Protein AF-A0A1G4V496-F1 (afdb_monomer_lite)

Sequence (324 aa):
MKLVVPDEVEKVILKIGNKAKQRSAYKLFAAICKMEILADKNGFFPLPSKYLQSVNRRYHTIIDTFIANGIIDFEHYYDFHPITLERVKRRRYNVEKGICMRYKFLIDIEMGQVKEIDFENNRSCRWFEIIKQSLKELGYDYKVSRVAFGRRVYYGLIQNYKNELKNRGLCLIDAKASQPKLLLLELRKNKIEDLNYEEAFENDFYNYLVDKLKLKSREEAKEIFMYFLNGNGYVPNSEIYHLFPKASFFLKSLKKDNYKNSSHNFQKIESKIWIDDLLNNIPVDFALPIHDCLIVKEEVAGLVLEYCKEKYPEIDFVISHLRD

Organism: NCBI:txid329186

pLDDT: mean 86.72, std 9.92, range [43.97, 97.0]

Structure (mmCIF, N/CA/C/O backbone):
data_AF-A0A1G4V496-F1
#
_entry.id   AF-A0A1G4V496-F1
#
loop_
_atom_site.group_PDB
_atom_site.id
_atom_site.type_symbol
_atom_site.label_atom_id
_atom_site.label_alt_id
_atom_site.label_comp_id
_atom_site.label_asym_id
_atom_site.label_entity_id
_atom_site.label_seq_id
_atom_site.pdbx_PDB_ins_code
_atom_site.Cartn_x
_atom_site.Cartn_y
_atom_site.Cartn_z
_atom_site.occupancy
_atom_site.B_iso_or_equiv
_atom_site.auth_seq_id
_atom_site.auth_comp_id
_atom_site.auth_asym_id
_atom_site.auth_atom_id
_atom_site.pdbx_PDB_model_num
ATOM 1 N N . MET A 1 1 ? -22.984 -4.891 18.021 1.00 80.00 1 MET A N 1
ATOM 2 C CA . MET A 1 1 ? -21.792 -5.752 18.236 1.00 80.00 1 MET A CA 1
ATOM 3 C C . MET A 1 1 ? -21.736 -6.132 19.704 1.00 80.00 1 MET A C 1
ATOM 5 O O . MET A 1 1 ? -21.846 -5.238 20.532 1.00 80.00 1 MET A O 1
ATOM 9 N N . LYS A 1 2 ? -21.570 -7.417 20.035 1.00 83.00 2 LYS A N 1
ATOM 10 C CA . LYS A 1 2 ? -21.335 -7.852 21.421 1.00 83.00 2 LYS A CA 1
ATOM 11 C C . LYS A 1 2 ? -19.838 -7.786 21.725 1.00 83.00 2 LYS A C 1
ATOM 13 O O . LYS A 1 2 ? -19.046 -8.260 20.916 1.00 83.00 2 LYS A O 1
ATOM 18 N N . LEU A 1 3 ? -19.466 -7.164 22.838 1.00 86.25 3 LEU A N 1
ATOM 19 C CA . LEU A 1 3 ? -18.079 -6.981 23.268 1.00 86.25 3 LEU A CA 1
ATOM 20 C C . LEU A 1 3 ? -17.999 -7.116 24.790 1.00 86.25 3 LEU A C 1
ATOM 22 O O . LEU A 1 3 ? -18.897 -6.639 25.484 1.00 86.25 3 LEU A O 1
ATOM 26 N N . VAL A 1 4 ? -16.931 -7.728 25.298 1.00 83.44 4 VAL A N 1
ATOM 27 C CA . VAL A 1 4 ? -16.604 -7.682 26.726 1.00 83.44 4 VAL A CA 1
ATOM 28 C C . VAL A 1 4 ? -16.070 -6.291 27.063 1.00 83.44 4 VAL A C 1
ATOM 30 O O . VAL A 1 4 ? -15.129 -5.805 26.440 1.00 83.44 4 VAL A O 1
ATOM 33 N N . VAL A 1 5 ? -16.704 -5.624 28.020 1.00 90.25 5 VAL A N 1
ATOM 34 C CA . VAL A 1 5 ? -16.262 -4.332 28.544 1.00 90.25 5 VAL A CA 1
ATOM 35 C C . VAL A 1 5 ? -15.760 -4.549 29.972 1.00 90.25 5 VAL A C 1
ATOM 37 O O . VAL A 1 5 ? -16.582 -4.849 30.843 1.00 90.25 5 VAL A O 1
ATOM 40 N N . PRO A 1 6 ? -14.446 -4.403 30.221 1.00 91.38 6 PRO A N 1
ATOM 41 C CA . PRO A 1 6 ? -13.878 -4.482 31.564 1.00 91.38 6 PRO A CA 1
ATOM 42 C C . PRO A 1 6 ? -14.454 -3.423 32.504 1.00 91.38 6 PRO A C 1
ATOM 44 O O . PRO A 1 6 ? -14.813 -2.317 32.079 1.00 91.38 6 PRO A O 1
ATOM 47 N N . ASP A 1 7 ? -14.501 -3.730 33.797 1.00 90.19 7 ASP A N 1
ATOM 48 C CA . ASP A 1 7 ? -15.076 -2.840 34.810 1.00 90.19 7 ASP A CA 1
ATOM 49 C C . ASP A 1 7 ? -14.303 -1.518 34.925 1.00 90.19 7 ASP A C 1
ATOM 51 O O . ASP A 1 7 ? -14.879 -0.468 35.221 1.00 90.19 7 ASP A O 1
ATOM 55 N N . GLU A 1 8 ? -12.996 -1.534 34.669 1.00 92.56 8 GLU A N 1
ATOM 56 C CA . GLU A 1 8 ? -12.143 -0.349 34.605 1.00 92.56 8 GLU A CA 1
ATOM 57 C C . GLU A 1 8 ? -12.580 0.576 33.471 1.00 92.56 8 GLU A C 1
ATOM 59 O O . GLU A 1 8 ? -12.743 1.783 33.671 1.00 92.56 8 GLU A O 1
ATOM 64 N N . VAL A 1 9 ? -12.834 0.008 32.291 1.00 93.94 9 VAL A N 1
ATOM 65 C CA . VAL A 1 9 ? -13.313 0.750 31.120 1.00 93.94 9 VAL A CA 1
ATOM 66 C C . VAL A 1 9 ? -14.690 1.325 31.403 1.00 93.94 9 VAL A C 1
ATOM 68 O O . VAL A 1 9 ? -14.933 2.500 31.135 1.00 93.94 9 VAL A O 1
ATOM 71 N N . GLU A 1 10 ? -15.575 0.527 31.994 1.00 93.75 10 GLU A N 1
ATOM 72 C CA . GLU A 1 10 ? -16.920 0.943 32.372 1.00 93.75 10 GLU A CA 1
ATOM 73 C C . GLU A 1 10 ? -16.890 2.138 33.335 1.00 93.75 10 GLU A C 1
ATOM 75 O O . GLU A 1 10 ? -17.516 3.170 33.076 1.00 93.75 10 GLU A O 1
ATOM 80 N N . LYS A 1 11 ? -16.100 2.044 34.411 1.00 94.38 11 LYS A N 1
ATOM 81 C CA . LYS A 1 11 ? -15.927 3.122 35.397 1.00 94.38 11 LYS A CA 1
ATOM 82 C C . LYS A 1 11 ? -15.404 4.400 34.755 1.00 94.38 11 LYS A C 1
ATOM 84 O O . LYS A 1 11 ? -15.845 5.489 35.129 1.00 94.38 11 LYS A O 1
ATOM 89 N N . VAL A 1 12 ? -14.470 4.286 33.811 1.00 95.69 12 VAL A N 1
ATOM 90 C CA . VAL A 1 12 ? -13.950 5.440 33.073 1.00 95.69 12 VAL A CA 1
ATOM 91 C C . VAL A 1 12 ? -15.043 6.029 32.192 1.00 95.69 12 VAL A C 1
ATOM 93 O O . VAL A 1 12 ? -15.319 7.219 32.305 1.00 95.69 12 VAL A O 1
ATOM 96 N N . ILE A 1 13 ? -15.717 5.217 31.372 1.00 94.94 13 ILE A N 1
ATOM 97 C CA . ILE A 1 13 ? -16.749 5.685 30.440 1.00 94.94 13 ILE A CA 1
ATOM 98 C C . ILE A 1 13 ? -17.896 6.371 31.178 1.00 94.94 13 ILE A C 1
ATOM 100 O O . ILE A 1 13 ? -18.294 7.457 30.766 1.00 94.94 13 ILE A O 1
ATOM 104 N N . LEU A 1 14 ? -18.385 5.817 32.289 1.00 93.19 14 LEU A N 1
ATOM 105 C CA . LEU A 1 14 ? -19.472 6.418 33.070 1.00 93.19 14 LEU A CA 1
ATOM 106 C C . LEU A 1 14 ? -19.122 7.814 33.611 1.00 93.19 14 LEU A C 1
ATOM 108 O O . LEU A 1 14 ? -20.008 8.657 33.746 1.00 93.19 14 LEU A O 1
ATOM 112 N N . LYS A 1 15 ? -17.836 8.099 33.848 1.00 92.56 15 LYS A N 1
ATOM 113 C CA . LYS A 1 15 ? -17.352 9.427 34.258 1.00 92.56 15 LYS A CA 1
ATOM 114 C C . LYS A 1 15 ? -17.203 10.406 33.087 1.00 92.56 15 LYS A C 1
ATOM 116 O O . LYS A 1 15 ? -17.058 11.609 33.311 1.00 92.56 15 LYS A O 1
ATOM 121 N N . ILE A 1 16 ? -17.258 9.938 31.836 1.00 88.25 16 ILE A N 1
ATOM 122 C CA . ILE A 1 16 ? -17.127 10.789 30.645 1.00 88.25 16 ILE A CA 1
ATOM 123 C C . ILE A 1 16 ? -18.450 11.516 30.374 1.00 88.25 16 ILE A C 1
ATOM 125 O O . ILE A 1 16 ? -19.248 11.123 29.525 1.00 88.25 16 ILE A O 1
ATOM 129 N N . GLY A 1 17 ? -18.640 12.649 31.051 1.00 85.31 17 GLY A N 1
ATOM 130 C CA . GLY A 1 17 ? -19.657 13.651 30.726 1.00 85.31 17 GLY A CA 1
ATOM 131 C C . GLY A 1 17 ? -21.071 13.089 30.529 1.00 85.31 17 GLY A C 1
ATOM 132 O O . GLY A 1 17 ? -21.572 12.317 31.336 1.00 85.31 17 GLY A O 1
ATOM 133 N N . ASN A 1 18 ? -21.749 13.525 29.461 1.00 91.44 18 ASN A N 1
ATOM 134 C CA . ASN A 1 18 ? -23.139 13.154 29.188 1.00 91.44 18 ASN A CA 1
ATOM 135 C C . ASN A 1 18 ? -23.277 11.810 28.443 1.00 91.44 18 ASN A C 1
ATOM 137 O O . ASN A 1 18 ? -22.339 11.326 27.809 1.00 91.44 18 ASN A O 1
ATOM 141 N N . LYS A 1 19 ? -24.496 11.248 28.425 1.00 91.81 19 LYS A N 1
ATOM 142 C CA . LYS A 1 19 ? -24.814 9.959 27.771 1.00 91.81 19 LYS A CA 1
ATOM 143 C C . LYS A 1 19 ? -24.343 9.858 26.311 1.00 91.81 19 LYS A C 1
ATOM 145 O O . LYS A 1 19 ? -23.963 8.781 25.861 1.00 91.81 19 LYS A O 1
ATOM 150 N N . ALA A 1 20 ? -24.344 10.960 25.558 1.00 87.88 20 ALA A N 1
ATOM 151 C CA . ALA A 1 20 ? -23.875 10.969 24.170 1.00 87.88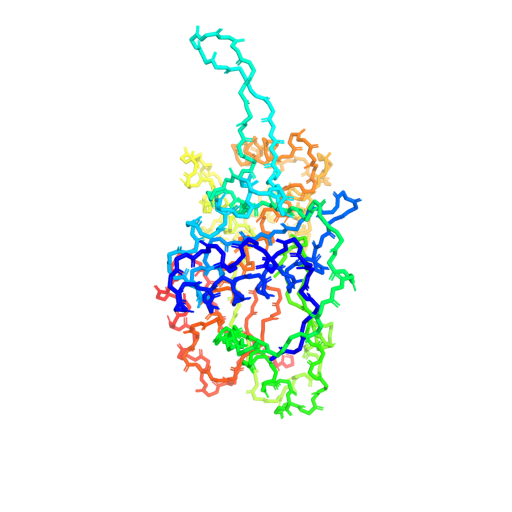 20 ALA A CA 1
ATOM 152 C C . ALA A 1 20 ? -22.352 10.763 24.065 1.00 87.88 20 ALA A C 1
ATOM 154 O O . ALA A 1 20 ? -21.881 10.004 23.210 1.00 87.88 20 ALA A O 1
ATOM 155 N N . LYS A 1 21 ? -21.576 11.391 24.960 1.00 90.50 21 LYS A N 1
ATOM 156 C CA . LYS A 1 21 ? -20.131 11.151 25.068 1.00 90.50 21 LYS A CA 1
ATOM 157 C C . LYS A 1 21 ? -19.831 9.736 25.559 1.00 90.50 21 LYS A C 1
ATOM 159 O O . LYS A 1 21 ? -18.942 9.102 25.002 1.00 90.50 21 LYS A O 1
ATOM 164 N N . GLN A 1 22 ? -20.610 9.212 26.504 1.00 94.12 22 GLN A N 1
ATOM 165 C CA . GLN A 1 22 ? -20.474 7.828 26.971 1.00 94.12 22 GLN A CA 1
ATOM 166 C C . GLN A 1 22 ? -20.686 6.823 25.827 1.00 94.12 22 GLN A C 1
ATOM 168 O O . GLN A 1 22 ? -19.828 5.983 25.573 1.00 94.12 22 GLN A O 1
ATOM 173 N N . ARG A 1 23 ? -21.769 6.969 25.043 1.00 92.25 23 ARG A N 1
ATOM 174 C CA . ARG A 1 23 ? -22.010 6.157 23.829 1.00 92.25 23 ARG A CA 1
ATOM 175 C C . ARG A 1 23 ? -20.849 6.236 22.841 1.00 92.25 23 ARG A C 1
ATOM 177 O O . ARG A 1 23 ? -20.422 5.224 22.295 1.00 92.25 23 ARG A O 1
ATOM 184 N N . SER A 1 24 ? -20.324 7.437 22.629 1.00 92.06 24 SER A N 1
ATOM 185 C CA . SER A 1 24 ? -19.159 7.649 21.772 1.00 92.06 24 SER A CA 1
ATOM 186 C C . SER A 1 24 ? -17.903 6.945 22.291 1.00 92.06 24 SER A C 1
ATOM 188 O O . SER A 1 24 ? -17.118 6.436 21.494 1.00 92.06 24 SER A O 1
ATOM 190 N N . ALA A 1 25 ? -17.714 6.911 23.610 1.00 94.75 25 ALA A N 1
ATOM 191 C CA . ALA A 1 25 ? -16.593 6.233 24.240 1.00 94.75 25 ALA A CA 1
ATOM 192 C C . ALA A 1 25 ? -16.712 4.711 24.120 1.00 94.75 25 ALA A C 1
ATOM 194 O O . ALA A 1 25 ? -15.726 4.076 23.761 1.00 94.75 25 ALA A O 1
ATOM 195 N N . TYR A 1 26 ? -17.914 4.142 24.272 1.00 94.94 26 TYR A N 1
ATOM 196 C CA . TYR A 1 26 ? -18.152 2.726 23.963 1.00 94.94 26 TYR A CA 1
ATOM 197 C C . TYR A 1 26 ? -17.855 2.399 22.498 1.00 94.94 26 TYR A C 1
ATOM 199 O O . TYR A 1 26 ? -17.167 1.419 22.220 1.00 94.94 26 TYR A O 1
ATOM 207 N N . LYS A 1 27 ? -18.316 3.234 21.553 1.00 93.44 27 LYS A N 1
ATOM 208 C CA . LYS A 1 27 ? -18.017 3.054 20.122 1.00 93.44 27 LYS A CA 1
ATOM 209 C C . LYS A 1 27 ? -16.508 3.074 19.863 1.00 93.44 27 LYS A C 1
ATOM 211 O O . LYS A 1 27 ? -15.998 2.216 19.150 1.00 93.44 27 LYS A O 1
ATOM 216 N N . LEU A 1 28 ? -15.774 4.017 20.454 1.00 94.12 28 LEU A N 1
ATOM 217 C CA . LEU A 1 28 ? -14.318 4.070 20.305 1.00 94.12 28 LEU A CA 1
ATOM 218 C C . LEU A 1 28 ? -13.615 2.890 20.967 1.00 94.12 28 LEU A C 1
ATOM 220 O O . LEU A 1 28 ? -12.716 2.332 20.353 1.00 94.12 28 LEU A O 1
ATOM 224 N N . PHE A 1 29 ? -14.035 2.473 22.160 1.00 95.12 29 PHE A N 1
ATOM 225 C CA . PHE A 1 29 ? -13.491 1.285 22.811 1.00 95.12 29 PHE A CA 1
ATOM 226 C C . PHE A 1 29 ? -13.667 0.043 21.926 1.00 95.12 29 PHE A C 1
ATOM 228 O O . PHE A 1 29 ? -12.686 -0.623 21.605 1.00 95.12 29 PHE A O 1
ATOM 235 N N . ALA A 1 30 ? -14.873 -0.178 21.393 1.00 92.81 30 ALA A N 1
ATOM 236 C CA . ALA A 1 30 ? -15.138 -1.248 20.432 1.00 92.81 30 ALA A CA 1
ATOM 237 C C . ALA A 1 30 ? -14.256 -1.161 19.175 1.00 92.81 30 ALA A C 1
ATOM 239 O O . ALA A 1 30 ? -13.756 -2.178 18.689 1.00 92.81 30 ALA A O 1
ATOM 240 N N . ALA A 1 31 ? -14.024 0.050 18.660 1.00 90.19 31 ALA A N 1
ATOM 241 C CA . ALA A 1 31 ? -13.140 0.269 17.520 1.00 90.19 31 ALA A CA 1
ATOM 242 C C . ALA A 1 31 ? -11.682 -0.102 17.820 1.00 90.19 31 ALA A C 1
ATOM 244 O O . ALA A 1 31 ? -11.008 -0.629 16.934 1.00 90.19 31 ALA A O 1
ATOM 245 N N . ILE A 1 32 ? -11.205 0.188 19.033 1.00 92.69 32 ILE A N 1
ATOM 246 C CA . ILE A 1 32 ? -9.849 -0.126 19.495 1.00 92.69 32 ILE A CA 1
ATOM 247 C C . ILE A 1 32 ? -9.702 -1.641 19.664 1.00 92.69 32 ILE A C 1
ATOM 249 O O . ILE A 1 32 ? -8.770 -2.203 19.098 1.00 92.69 32 ILE A O 1
ATOM 253 N N . CYS A 1 33 ? -10.651 -2.313 20.328 1.00 90.00 33 CYS A N 1
ATOM 254 C CA . CYS A 1 33 ? -10.654 -3.774 20.472 1.00 90.00 33 CYS A CA 1
ATOM 255 C C . CYS A 1 33 ? -10.601 -4.486 19.113 1.00 90.00 33 CYS A C 1
ATOM 257 O O . CYS A 1 33 ? -9.867 -5.450 18.944 1.00 90.00 33 CYS A O 1
ATOM 259 N N . LYS A 1 34 ? -11.305 -3.979 18.090 1.00 85.44 34 LYS A N 1
ATOM 260 C CA . LYS A 1 34 ? -11.211 -4.545 16.733 1.00 85.44 34 LYS A CA 1
ATOM 261 C C . LYS A 1 34 ? -9.822 -4.453 16.104 1.00 85.44 34 LYS A C 1
ATOM 263 O O . LYS A 1 34 ? -9.522 -5.247 15.222 1.00 85.44 34 LYS A O 1
ATOM 268 N N . MET A 1 35 ? -9.020 -3.461 16.478 1.00 83.81 35 MET A N 1
ATOM 269 C CA . MET A 1 35 ? -7.668 -3.285 15.941 1.00 83.81 35 MET A CA 1
ATOM 270 C C . MET A 1 35 ? -6.626 -4.075 16.731 1.00 83.81 35 MET A C 1
ATOM 272 O O . MET A 1 35 ? -5.546 -4.323 16.203 1.00 83.81 35 MET A O 1
ATOM 276 N N . GLU A 1 36 ? -6.954 -4.485 17.954 1.00 86.06 36 GLU A N 1
ATOM 277 C CA . GLU A 1 36 ? -6.082 -5.269 18.829 1.00 86.06 36 GLU A CA 1
ATOM 278 C C . GLU A 1 36 ? -5.699 -6.615 18.216 1.00 86.06 36 GLU A C 1
ATOM 280 O O . GLU A 1 36 ? -4.546 -7.002 18.327 1.00 86.06 36 GLU A O 1
ATOM 285 N N . ILE A 1 37 ? -6.567 -7.219 17.398 1.00 76.88 37 ILE A N 1
ATOM 286 C CA . ILE A 1 37 ? -6.254 -8.442 16.634 1.00 76.88 37 ILE A CA 1
ATOM 287 C C . ILE A 1 37 ? -5.005 -8.313 15.737 1.00 76.88 37 ILE A C 1
ATOM 289 O O . ILE A 1 37 ? -4.485 -9.307 15.238 1.00 76.88 37 ILE A O 1
ATOM 293 N N . LEU A 1 38 ? -4.562 -7.080 15.460 1.00 69.94 38 LEU A N 1
ATOM 294 C CA . LEU A 1 38 ? -3.361 -6.758 14.687 1.00 69.94 38 LEU A CA 1
ATOM 295 C C . LEU A 1 38 ? -2.142 -6.471 15.583 1.00 69.94 38 LEU A C 1
ATOM 297 O O . LEU A 1 38 ? -1.165 -5.881 15.108 1.00 69.94 38 LEU A O 1
ATOM 301 N N . ALA A 1 39 ? -2.214 -6.801 16.872 1.00 73.38 39 ALA A N 1
ATOM 302 C CA . ALA A 1 39 ? -1.138 -6.607 17.827 1.00 73.38 39 ALA A CA 1
ATOM 303 C C . ALA A 1 39 ? 0.099 -7.414 17.434 1.00 73.38 39 ALA A C 1
ATOM 305 O O . ALA A 1 39 ? 0.028 -8.517 16.893 1.00 73.38 39 ALA A O 1
ATOM 306 N N . ASP A 1 40 ? 1.267 -6.831 17.691 1.00 70.12 40 ASP A N 1
ATOM 307 C CA . ASP A 1 40 ? 2.524 -7.555 17.590 1.00 70.12 40 ASP A CA 1
ATOM 308 C C . ASP A 1 40 ? 2.809 -8.367 18.861 1.00 70.12 40 ASP A C 1
ATOM 310 O O . ASP A 1 40 ? 2.067 -8.335 19.840 1.00 70.12 40 ASP A O 1
ATOM 314 N N . LYS A 1 41 ? 3.955 -9.053 18.876 1.00 76.88 41 LYS A N 1
ATOM 315 C CA . LYS A 1 41 ? 4.442 -9.820 20.033 1.00 76.88 41 LYS A CA 1
ATOM 316 C C . LYS A 1 41 ? 4.572 -9.021 21.340 1.00 76.88 41 LYS A C 1
ATOM 318 O O . LYS A 1 41 ? 4.696 -9.623 22.397 1.00 76.88 41 LYS A O 1
ATOM 323 N N . ASN A 1 42 ? 4.605 -7.690 21.271 1.00 81.44 42 ASN A N 1
ATOM 324 C CA . ASN A 1 42 ? 4.702 -6.806 22.430 1.00 81.44 42 ASN A CA 1
ATOM 325 C C . ASN A 1 42 ? 3.332 -6.205 22.808 1.00 81.44 42 ASN A C 1
ATOM 327 O O . ASN A 1 42 ? 3.276 -5.298 23.642 1.00 81.44 42 ASN A O 1
ATOM 331 N N . GLY A 1 43 ? 2.248 -6.657 22.166 1.00 81.25 43 GLY A N 1
ATOM 332 C CA . GLY A 1 43 ? 0.882 -6.185 22.380 1.00 81.25 43 GLY A CA 1
ATOM 333 C C . GLY A 1 43 ? 0.547 -4.866 21.679 1.00 81.25 43 GLY A C 1
ATOM 334 O O . GLY A 1 43 ? -0.530 -4.320 21.901 1.00 81.25 43 GLY A O 1
ATOM 335 N N . PHE A 1 44 ? 1.444 -4.313 20.851 1.00 88.12 44 PHE A N 1
ATOM 336 C CA . PHE A 1 44 ? 1.198 -3.035 20.179 1.00 88.12 44 PHE A CA 1
ATOM 337 C C . PHE A 1 44 ? 0.517 -3.226 18.824 1.00 88.12 44 PHE A C 1
ATOM 339 O O . PHE A 1 44 ? 1.065 -3.861 17.920 1.00 88.12 44 PHE A O 1
ATOM 346 N N . PHE A 1 45 ? -0.610 -2.555 18.615 1.00 84.12 45 PHE A N 1
ATOM 347 C CA . PHE A 1 45 ? -1.375 -2.570 17.370 1.00 84.12 45 PHE A CA 1
ATOM 348 C C . PHE A 1 45 ? -1.495 -1.168 16.747 1.00 84.12 45 PHE A C 1
ATOM 350 O O . PHE A 1 45 ? -1.486 -0.153 17.452 1.00 84.12 45 PHE A O 1
ATOM 357 N N . PRO A 1 46 ? -1.575 -1.067 15.408 1.00 82.81 46 PRO A N 1
ATOM 358 C CA . PRO A 1 46 ? -1.746 0.208 14.719 1.00 82.81 46 PRO A CA 1
ATOM 359 C C . PRO A 1 46 ? -3.151 0.779 14.913 1.00 82.81 46 PRO A C 1
ATOM 361 O O . PRO A 1 46 ? -4.141 0.087 14.705 1.00 82.81 46 PRO A O 1
ATOM 364 N N . LEU A 1 47 ? -3.250 2.078 15.206 1.00 85.69 47 LEU A N 1
ATOM 365 C CA . LEU A 1 47 ? -4.532 2.771 15.346 1.00 85.69 47 LEU A CA 1
ATOM 366 C C . LEU A 1 47 ? -4.526 4.086 14.542 1.00 85.69 47 LEU A C 1
ATOM 368 O O . LEU A 1 47 ? -4.174 5.150 15.058 1.00 85.69 47 LEU A O 1
ATOM 372 N N . PRO A 1 48 ? -4.870 4.045 13.240 1.00 84.25 48 PRO A N 1
ATOM 373 C CA . PRO A 1 48 ? -4.827 5.228 12.387 1.00 84.25 48 PRO A CA 1
ATOM 374 C C . PRO A 1 48 ? -5.833 6.305 12.818 1.00 84.25 48 PRO A C 1
ATOM 376 O O . PRO A 1 48 ? -7.019 6.023 12.983 1.00 84.25 48 PRO A O 1
ATOM 379 N N . SER A 1 49 ? -5.411 7.572 12.863 1.00 84.56 49 SER A N 1
ATOM 380 C CA . SER A 1 49 ? -6.300 8.703 13.182 1.00 84.56 49 SER A CA 1
ATOM 381 C C . SER A 1 49 ? -7.532 8.756 12.279 1.00 84.56 49 SER A C 1
ATOM 383 O O . SER A 1 49 ? -8.642 8.947 12.762 1.00 84.56 49 SER A O 1
ATOM 385 N N . LYS A 1 50 ? -7.367 8.495 10.972 1.00 79.50 50 LYS A N 1
ATOM 386 C CA . LYS A 1 50 ? -8.489 8.434 10.022 1.00 79.50 50 LYS A CA 1
ATOM 387 C C . LYS A 1 50 ? -9.532 7.381 10.413 1.00 79.50 50 LYS A C 1
ATOM 389 O O . LYS A 1 50 ? -10.701 7.579 10.110 1.00 79.50 50 LYS A O 1
ATOM 394 N N . TYR A 1 51 ? -9.126 6.259 11.011 1.00 81.00 51 TYR A N 1
ATOM 395 C CA . TYR A 1 51 ? -10.035 5.197 11.462 1.00 81.00 51 TYR A CA 1
ATOM 396 C C . TYR A 1 51 ? -10.812 5.619 12.712 1.00 81.00 51 TYR A C 1
ATOM 398 O O . TYR A 1 51 ? -12.033 5.496 12.757 1.00 81.00 51 TYR A O 1
ATOM 406 N N . LEU A 1 52 ? -10.136 6.223 13.687 1.00 86.81 52 LEU A N 1
ATOM 407 C CA . LEU A 1 52 ? -10.817 6.756 14.867 1.00 86.81 52 LEU A CA 1
ATOM 408 C C . LEU A 1 52 ? -11.766 7.907 14.508 1.00 86.81 52 LEU A C 1
ATOM 410 O O . LEU A 1 52 ? -12.877 7.961 15.024 1.00 86.81 52 LEU A O 1
ATOM 414 N N . GLN A 1 53 ? -11.381 8.772 13.563 1.00 86.19 53 GLN A N 1
ATOM 415 C CA . GLN A 1 53 ? -12.226 9.862 13.062 1.00 86.19 53 GLN A CA 1
ATOM 416 C C . GLN A 1 53 ? -13.511 9.377 12.390 1.00 86.19 53 GLN A C 1
ATOM 418 O O . GLN A 1 53 ? -14.526 10.064 12.504 1.00 86.19 53 GLN A O 1
ATOM 423 N N . SER A 1 54 ? -13.490 8.224 11.704 1.00 79.50 54 SER A N 1
ATOM 424 C CA . SER A 1 54 ? -14.714 7.658 11.116 1.00 79.50 54 SER A CA 1
ATOM 425 C C . SER A 1 54 ? -15.688 7.131 12.166 1.00 79.50 54 SER A C 1
ATOM 427 O O . SER A 1 54 ? -16.880 7.086 11.896 1.00 79.50 54 SER A O 1
ATOM 429 N N . VAL A 1 55 ? -15.202 6.779 13.359 1.00 86.31 55 VAL A N 1
ATOM 430 C CA . VAL A 1 55 ? -16.051 6.391 14.496 1.00 86.31 55 VAL A CA 1
ATOM 431 C C . VAL A 1 55 ? -16.513 7.631 15.262 1.00 86.31 55 VAL A C 1
ATOM 433 O O . VAL A 1 55 ? -17.682 7.757 15.617 1.00 86.31 55 VAL A O 1
ATOM 436 N N . ASN A 1 56 ? -15.600 8.571 15.512 1.00 88.38 56 ASN A N 1
ATOM 437 C CA . ASN A 1 56 ? -15.889 9.847 16.148 1.00 88.38 56 ASN A CA 1
ATOM 438 C C . ASN A 1 56 ? -14.859 10.913 15.742 1.00 88.38 56 ASN A C 1
ATOM 440 O O . ASN A 1 56 ? -13.676 10.813 16.066 1.00 88.38 56 ASN A O 1
ATOM 444 N N . ARG A 1 57 ? -15.308 12.014 15.124 1.00 86.31 57 ARG A N 1
ATOM 445 C CA . ARG A 1 57 ? -14.432 13.141 14.739 1.00 86.31 57 ARG A CA 1
ATOM 446 C C . ARG A 1 57 ? -13.639 13.736 15.914 1.00 86.31 57 ARG A C 1
ATOM 448 O O . ARG A 1 57 ? -12.532 14.223 15.716 1.00 86.31 57 ARG A O 1
ATOM 455 N N . ARG A 1 58 ? -14.178 13.680 17.136 1.00 88.25 58 ARG A N 1
ATOM 456 C CA . ARG A 1 58 ? -13.577 14.209 18.376 1.00 88.25 58 ARG A CA 1
ATOM 457 C C . ARG A 1 58 ? -12.922 13.119 19.238 1.00 88.25 58 ARG A C 1
ATOM 459 O O . ARG A 1 58 ? -12.831 13.266 20.456 1.00 88.25 58 ARG A O 1
ATOM 466 N N . TYR A 1 59 ? -12.456 12.035 18.613 1.00 93.06 59 TYR A N 1
ATOM 467 C CA . TYR A 1 59 ? -11.902 10.866 19.304 1.00 93.06 59 TYR A CA 1
ATOM 468 C C . TYR A 1 59 ? -10.753 11.171 20.276 1.00 93.06 59 TYR A C 1
ATOM 470 O O . TYR A 1 59 ? -10.606 10.457 21.262 1.00 93.06 59 TYR A O 1
ATOM 478 N N . HIS A 1 60 ? -9.952 12.209 20.010 1.00 93.19 60 HIS A N 1
ATOM 479 C CA . HIS A 1 60 ? -8.749 12.530 20.783 1.00 93.19 60 HIS A CA 1
ATOM 480 C C . HIS A 1 60 ? -9.050 12.689 22.276 1.00 93.19 60 HIS A C 1
ATOM 482 O O . HIS A 1 60 ? -8.370 12.081 23.086 1.00 93.19 60 HIS A O 1
ATOM 488 N N . THR A 1 61 ? -10.143 13.373 22.632 1.00 93.00 61 THR A N 1
ATOM 489 C CA . THR A 1 61 ? -10.529 13.566 24.041 1.00 93.00 61 THR A CA 1
ATOM 490 C C . THR A 1 61 ? -10.778 12.249 24.779 1.00 93.00 61 THR A C 1
ATOM 492 O O . THR A 1 61 ? -10.416 12.106 25.944 1.00 93.00 61 THR A O 1
ATOM 495 N N . ILE A 1 62 ? -11.366 11.264 24.099 1.00 94.94 62 ILE A N 1
ATOM 496 C CA . ILE A 1 62 ? -11.655 9.943 24.664 1.00 94.94 62 ILE A CA 1
ATOM 497 C C . ILE A 1 62 ? -10.377 9.101 24.727 1.00 94.94 62 ILE A C 1
ATOM 499 O O . ILE A 1 62 ? -10.128 8.466 25.746 1.00 94.94 62 ILE A O 1
ATOM 503 N N . ILE A 1 63 ? -9.537 9.142 23.686 1.00 95.12 63 ILE A N 1
ATOM 504 C CA . ILE A 1 63 ? -8.228 8.470 23.691 1.00 95.12 63 ILE A CA 1
ATOM 505 C C . ILE A 1 63 ? -7.344 9.000 24.819 1.00 95.12 63 ILE A C 1
ATOM 507 O O . ILE A 1 63 ? -6.803 8.207 25.580 1.00 95.12 63 ILE A O 1
ATOM 511 N N . ASP A 1 64 ? -7.237 10.320 24.968 1.00 94.56 64 ASP A N 1
ATOM 512 C CA . ASP A 1 64 ? -6.445 10.937 26.032 1.00 94.56 64 ASP A CA 1
ATOM 513 C C . ASP A 1 64 ? -6.997 10.556 27.417 1.00 94.56 64 ASP A C 1
ATOM 515 O O . ASP A 1 64 ? -6.224 10.280 28.331 1.00 94.56 64 ASP A O 1
ATOM 519 N N . THR A 1 65 ? -8.323 10.428 27.557 1.00 95.44 65 THR A N 1
ATOM 520 C CA . THR A 1 65 ? -8.953 9.929 28.792 1.00 95.44 65 THR A CA 1
ATOM 521 C C . THR A 1 65 ? -8.581 8.470 29.073 1.00 95.44 65 THR A C 1
ATOM 523 O O . THR A 1 65 ? -8.246 8.134 30.207 1.00 95.44 65 THR A O 1
ATOM 526 N N . PHE A 1 66 ? -8.609 7.596 28.064 1.00 96.75 66 PHE A N 1
ATOM 527 C CA . PHE A 1 66 ? -8.207 6.195 28.215 1.00 96.75 66 PHE A CA 1
ATOM 528 C C . PHE A 1 66 ? -6.722 6.053 28.560 1.00 96.75 66 PHE A C 1
ATOM 530 O O . PHE A 1 66 ? -6.380 5.219 29.393 1.00 96.75 66 PHE A O 1
ATOM 537 N N . ILE A 1 67 ? -5.853 6.896 27.995 1.00 95.31 67 ILE A N 1
ATOM 538 C CA . ILE A 1 67 ? -4.432 6.941 28.365 1.00 95.31 67 ILE A CA 1
ATOM 539 C C . ILE A 1 67 ? -4.271 7.394 29.820 1.00 95.31 67 ILE A C 1
ATOM 541 O O . ILE A 1 67 ? -3.591 6.734 30.600 1.00 95.31 67 ILE A O 1
ATOM 545 N N . ALA A 1 68 ? -4.925 8.494 30.203 1.00 94.75 68 ALA A N 1
ATOM 546 C CA . ALA A 1 68 ? -4.813 9.064 31.546 1.00 94.75 68 ALA A CA 1
ATOM 547 C C . ALA A 1 68 ? -5.316 8.119 32.648 1.00 94.75 68 ALA A C 1
ATOM 549 O O . ALA A 1 68 ? -4.825 8.174 33.771 1.00 94.75 68 ALA A O 1
ATOM 550 N N . ASN A 1 69 ? -6.275 7.246 32.329 1.00 96.19 69 ASN A N 1
ATOM 551 C CA . ASN A 1 69 ? -6.812 6.253 33.261 1.00 96.19 69 ASN A CA 1
ATOM 552 C C . ASN A 1 69 ? -6.144 4.875 33.128 1.00 96.19 69 ASN A C 1
ATOM 554 O O . ASN A 1 69 ? -6.656 3.904 33.676 1.00 96.19 69 ASN A O 1
ATOM 558 N N . GLY A 1 70 ? -5.032 4.768 32.396 1.00 95.56 70 GLY A N 1
ATOM 559 C CA . GLY A 1 70 ? -4.273 3.522 32.297 1.00 95.56 70 GLY A CA 1
ATOM 560 C C . GLY A 1 70 ? -5.018 2.387 31.593 1.00 95.56 70 GLY A C 1
ATOM 561 O O . GLY A 1 70 ? -4.764 1.231 31.889 1.00 95.56 70 GLY A O 1
ATOM 562 N N . ILE A 1 71 ? -5.931 2.694 30.668 1.00 96.75 71 ILE A N 1
ATOM 563 C CA . ILE A 1 71 ? -6.628 1.687 29.850 1.00 96.75 71 ILE A CA 1
ATOM 564 C C . ILE A 1 71 ? -5.751 1.271 28.662 1.00 96.75 71 ILE A C 1
ATOM 566 O O . ILE A 1 71 ? -5.640 0.091 28.334 1.00 96.75 71 ILE A O 1
ATOM 570 N N . ILE A 1 72 ? -5.107 2.250 28.020 1.00 96.56 72 ILE A N 1
ATOM 571 C CA . ILE A 1 72 ? -4.192 2.048 26.891 1.00 96.56 72 ILE A CA 1
ATOM 572 C C . ILE A 1 72 ? -2.913 2.871 27.073 1.00 96.56 72 ILE A C 1
ATOM 574 O O . ILE A 1 72 ? -2.938 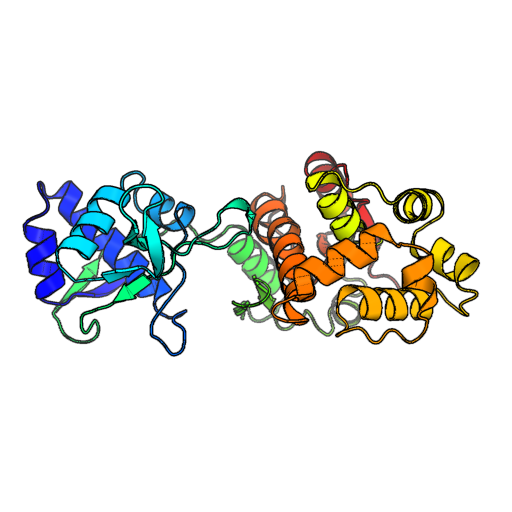3.929 27.693 1.00 96.56 72 ILE A O 1
ATOM 578 N N . ASP A 1 73 ? -1.812 2.438 26.463 1.00 95.38 73 ASP A N 1
ATOM 579 C CA . ASP A 1 73 ? -0.602 3.256 26.282 1.00 95.38 73 ASP A CA 1
ATOM 580 C C . ASP A 1 73 ? -0.229 3.317 24.804 1.00 95.38 73 ASP A C 1
ATOM 582 O O . ASP A 1 73 ? -0.597 2.440 24.021 1.00 95.38 73 ASP A O 1
ATOM 586 N N . PHE A 1 74 ? 0.518 4.347 24.418 1.00 93.38 74 PHE A N 1
ATOM 587 C CA . PHE A 1 74 ? 1.041 4.493 23.066 1.00 93.38 74 PHE A CA 1
ATOM 588 C C . PHE A 1 74 ? 2.503 4.053 22.975 1.00 93.38 74 PHE A C 1
ATOM 590 O O . PHE A 1 74 ? 3.303 4.207 23.906 1.00 93.38 74 PHE A O 1
ATOM 597 N N . GLU A 1 75 ? 2.876 3.537 21.805 1.00 90.50 75 GLU A N 1
ATOM 598 C CA . GLU A 1 75 ? 4.267 3.220 21.509 1.00 90.50 75 GLU A CA 1
ATOM 599 C C . GLU A 1 75 ? 5.087 4.514 21.505 1.00 90.50 75 GLU A C 1
ATOM 601 O O . GLU A 1 75 ? 4.758 5.502 20.836 1.00 90.50 75 GLU A O 1
ATOM 606 N N . HIS A 1 76 ? 6.163 4.514 22.280 1.00 89.00 76 HIS A N 1
ATOM 607 C CA . HIS A 1 76 ? 6.980 5.690 22.507 1.00 89.00 76 HIS A CA 1
ATOM 608 C C . HIS A 1 76 ? 8.461 5.351 22.473 1.00 89.00 76 HIS A C 1
ATOM 610 O O . HIS A 1 76 ? 8.875 4.199 22.592 1.00 89.00 76 HIS A O 1
ATOM 616 N N . TYR A 1 77 ? 9.257 6.393 22.314 1.00 84.88 77 TYR A N 1
ATOM 617 C CA . TYR A 1 77 ? 10.684 6.363 22.558 1.00 84.88 77 TYR A CA 1
ATOM 618 C C . TYR A 1 77 ? 11.028 7.498 23.513 1.00 84.88 77 TYR A C 1
ATOM 620 O O . TYR A 1 77 ? 10.263 8.453 23.678 1.00 84.88 77 TYR A O 1
ATOM 628 N N . TYR A 1 78 ? 12.168 7.364 24.170 1.00 84.81 78 TYR A N 1
ATOM 629 C CA . TYR A 1 78 ? 12.697 8.432 24.992 1.00 84.81 78 TYR A CA 1
ATOM 630 C C . TYR A 1 78 ? 13.665 9.258 24.168 1.00 84.81 78 TYR A C 1
ATOM 632 O O . TYR A 1 78 ? 14.520 8.704 23.480 1.00 84.81 78 TYR A O 1
ATOM 640 N N . ASP A 1 79 ? 13.506 10.564 24.267 1.00 83.38 79 ASP A N 1
ATOM 641 C CA . ASP A 1 79 ? 14.389 11.553 23.674 1.00 83.38 79 ASP A CA 1
ATOM 642 C C . ASP A 1 79 ? 14.832 12.525 24.766 1.00 83.38 79 ASP A C 1
ATOM 644 O O . ASP A 1 79 ? 14.239 12.548 25.847 1.00 83.38 79 ASP A O 1
ATOM 648 N N . PHE A 1 80 ? 15.844 13.335 24.500 1.00 82.88 80 PHE A N 1
ATOM 649 C CA . PHE A 1 80 ? 16.237 14.396 25.418 1.00 82.88 80 PHE A CA 1
ATOM 650 C C . PHE A 1 80 ? 15.576 15.709 25.011 1.00 82.88 80 PHE A C 1
ATOM 652 O O . PHE A 1 80 ? 15.515 16.065 23.832 1.00 82.88 80 PHE A O 1
ATOM 659 N N . HIS A 1 81 ? 15.035 16.437 25.987 1.00 77.94 81 HIS A N 1
ATOM 660 C CA . HIS A 1 81 ? 14.556 17.786 25.742 1.00 77.94 81 HIS A CA 1
ATOM 661 C C . HIS A 1 81 ? 15.753 18.652 25.318 1.00 77.94 81 HIS A C 1
ATOM 663 O O . HIS A 1 81 ? 16.753 18.677 26.036 1.00 77.94 81 HIS A O 1
ATOM 669 N N . PRO A 1 82 ? 15.675 19.384 24.193 1.00 73.94 82 PRO A N 1
ATOM 670 C CA . PRO A 1 82 ? 16.834 20.079 23.629 1.00 73.94 82 PRO A CA 1
ATOM 671 C C . PRO A 1 82 ? 17.403 21.171 24.543 1.00 73.94 82 PRO A C 1
ATOM 673 O O . PRO A 1 82 ? 18.548 21.566 24.368 1.00 73.94 82 PRO A O 1
ATOM 676 N N . ILE A 1 83 ? 16.612 21.654 25.506 1.00 77.50 83 ILE A N 1
ATOM 677 C CA . ILE A 1 83 ? 17.007 22.735 26.418 1.00 77.50 83 ILE A CA 1
ATOM 678 C C . ILE A 1 83 ? 17.296 22.204 27.822 1.00 77.50 83 ILE A C 1
ATOM 680 O O . ILE A 1 83 ? 18.298 22.565 28.424 1.00 77.50 83 ILE A O 1
ATOM 684 N N . THR A 1 84 ? 16.420 21.353 28.358 1.00 80.81 84 THR A N 1
ATOM 685 C CA . THR A 1 84 ? 16.515 20.918 29.762 1.00 80.81 84 THR A CA 1
ATOM 686 C C . THR A 1 84 ? 17.341 19.646 29.920 1.00 80.81 84 THR A C 1
ATOM 688 O O . THR A 1 84 ? 17.656 19.276 31.043 1.00 80.81 84 THR A O 1
ATOM 691 N N . LEU A 1 85 ? 17.686 18.967 28.813 1.00 79.25 85 LEU A N 1
ATOM 692 C CA . LEU A 1 85 ? 18.354 17.657 28.789 1.00 79.25 85 LEU A CA 1
ATOM 693 C C . LEU A 1 85 ? 17.625 16.581 29.611 1.00 79.25 85 LEU A C 1
ATOM 695 O O . LEU A 1 85 ? 18.176 15.523 29.908 1.00 79.25 85 LEU A O 1
ATOM 699 N N . GLU A 1 86 ? 16.362 16.821 29.950 1.00 86.31 86 GLU A N 1
ATOM 700 C CA . GLU A 1 86 ? 15.516 15.854 30.625 1.00 86.31 86 GLU A CA 1
ATOM 701 C C . GLU A 1 86 ? 14.993 14.830 29.628 1.00 86.31 86 GLU A C 1
ATOM 703 O O . GLU A 1 86 ? 14.766 15.114 28.448 1.00 86.31 86 GLU A O 1
ATOM 708 N N . ARG A 1 87 ? 14.773 13.612 30.114 1.00 83.88 87 ARG A N 1
ATOM 709 C CA . ARG A 1 87 ? 14.284 12.513 29.292 1.00 83.88 87 ARG A CA 1
ATOM 710 C C . ARG A 1 87 ? 12.777 12.668 29.065 1.00 83.88 87 ARG A C 1
ATOM 712 O O . ARG A 1 87 ? 11.985 12.494 29.985 1.00 83.88 87 ARG A O 1
ATOM 719 N N . VAL A 1 88 ? 12.369 12.950 27.830 1.00 84.69 88 VAL A N 1
ATOM 720 C CA . VAL A 1 88 ? 10.967 13.153 27.436 1.00 84.69 88 VAL A CA 1
ATOM 721 C C . VAL A 1 88 ? 10.448 11.946 26.661 1.00 84.69 88 VAL A C 1
ATOM 723 O O . VAL A 1 88 ? 11.082 11.454 25.726 1.00 84.69 88 VAL A O 1
ATOM 726 N N . LYS A 1 89 ? 9.249 11.480 27.023 1.00 83.94 89 LYS A N 1
ATOM 727 C CA . LYS A 1 89 ? 8.521 10.424 26.308 1.00 83.94 89 LYS A CA 1
ATOM 728 C C . LYS A 1 89 ? 7.902 11.005 25.028 1.00 83.94 89 LYS A C 1
ATOM 730 O O . LYS A 1 89 ? 6.963 11.797 25.093 1.00 83.94 89 LYS A O 1
ATOM 735 N N . ARG A 1 90 ? 8.403 10.606 23.853 1.00 82.69 90 ARG A N 1
ATOM 736 C CA . ARG A 1 90 ? 7.882 11.024 22.538 1.00 82.69 90 ARG A CA 1
ATOM 737 C C . ARG A 1 90 ? 7.105 9.902 21.857 1.00 82.69 90 ARG A C 1
ATOM 739 O O . ARG A 1 90 ? 7.511 8.742 21.866 1.00 82.69 90 ARG A O 1
ATOM 746 N N . ARG A 1 91 ? 5.974 10.260 21.243 1.00 84.62 91 ARG A N 1
ATOM 747 C CA . ARG A 1 91 ? 5.116 9.335 20.484 1.00 84.62 91 ARG A CA 1
ATOM 748 C C . ARG A 1 91 ? 5.865 8.829 19.249 1.00 84.62 91 ARG A C 1
ATOM 750 O O . ARG A 1 91 ? 6.374 9.633 18.471 1.00 84.62 91 ARG A O 1
ATOM 757 N N . ARG A 1 92 ? 5.882 7.515 19.021 1.00 78.56 92 ARG A N 1
ATOM 758 C CA . ARG A 1 92 ? 6.449 6.923 17.802 1.00 78.56 92 ARG A CA 1
ATOM 759 C C . ARG A 1 92 ? 5.396 6.929 16.687 1.00 78.56 92 ARG A C 1
ATOM 761 O O . ARG A 1 92 ? 4.578 6.021 16.590 1.00 78.56 92 ARG A O 1
ATOM 768 N N . TYR A 1 93 ? 5.398 7.968 15.854 1.00 79.25 93 TYR A N 1
ATOM 769 C CA . TYR A 1 93 ? 4.593 8.035 14.628 1.00 79.25 93 TYR A CA 1
ATOM 770 C C . TYR A 1 93 ? 5.250 8.963 13.597 1.00 79.25 93 TYR A C 1
ATOM 772 O O . TYR A 1 93 ? 6.011 9.858 13.955 1.00 79.25 93 TYR A O 1
ATOM 780 N N . ASN A 1 94 ? 4.967 8.748 12.314 1.00 67.31 94 ASN A N 1
ATOM 781 C CA . ASN A 1 94 ? 5.404 9.619 11.227 1.00 67.31 94 ASN A CA 1
ATOM 782 C C . ASN A 1 94 ? 4.391 9.537 10.077 1.00 67.31 94 ASN A C 1
ATOM 784 O O . ASN A 1 94 ? 4.311 8.527 9.376 1.00 67.31 94 ASN A O 1
ATOM 788 N N . VAL A 1 95 ? 3.611 10.603 9.893 1.00 61.69 95 VAL A N 1
ATOM 789 C CA . VAL A 1 95 ? 2.539 10.652 8.887 1.00 61.69 95 VAL A CA 1
ATOM 790 C C . VAL A 1 95 ? 3.103 10.596 7.464 1.00 61.69 95 VAL A C 1
ATOM 792 O O . VAL A 1 95 ? 2.547 9.890 6.625 1.00 61.69 95 VAL A O 1
ATOM 795 N N . GLU A 1 96 ? 4.228 11.265 7.209 1.00 52.50 96 GLU A N 1
ATOM 796 C CA . GLU A 1 96 ? 4.885 11.319 5.894 1.00 52.50 96 GLU A CA 1
ATOM 797 C C . GLU A 1 96 ? 5.416 9.951 5.455 1.00 52.50 96 GLU A C 1
ATOM 799 O O . GLU A 1 96 ? 5.300 9.583 4.288 1.00 52.50 96 GLU A O 1
ATOM 804 N N . LYS A 1 97 ? 5.921 9.162 6.411 1.00 49.94 97 LYS A N 1
ATOM 805 C CA . LYS A 1 97 ? 6.380 7.776 6.218 1.00 49.94 97 LYS A CA 1
ATOM 806 C C . LYS A 1 97 ? 5.251 6.744 6.358 1.00 49.94 97 LYS A C 1
ATOM 808 O O . LYS A 1 97 ? 5.507 5.541 6.386 1.00 49.94 97 LYS A O 1
ATOM 813 N N . GLY A 1 98 ? 3.999 7.186 6.515 1.00 52.31 98 GLY A N 1
ATOM 814 C CA . GLY A 1 98 ? 2.837 6.306 6.686 1.00 52.31 98 GLY A CA 1
ATOM 815 C C . GLY A 1 98 ? 2.854 5.466 7.973 1.00 52.31 98 GLY A C 1
ATOM 816 O O . GLY A 1 98 ? 2.128 4.472 8.076 1.00 52.31 98 GLY A O 1
ATOM 817 N N . ILE A 1 99 ? 3.675 5.844 8.953 1.00 68.12 99 ILE A N 1
ATOM 818 C CA . ILE A 1 99 ? 3.779 5.205 10.265 1.00 68.12 99 ILE A CA 1
ATOM 819 C C . ILE A 1 99 ? 2.707 5.823 11.162 1.00 68.12 99 ILE A C 1
ATOM 821 O O . ILE A 1 99 ? 2.857 6.934 11.673 1.00 68.12 99 ILE A O 1
ATOM 825 N N . CYS A 1 100 ? 1.592 5.116 11.335 1.00 77.81 100 CYS A N 1
ATOM 826 C CA . CYS A 1 100 ? 0.547 5.537 12.260 1.00 77.81 100 CYS A CA 1
ATOM 827 C C . CYS A 1 100 ? 0.943 5.260 13.713 1.00 77.81 100 CYS A C 1
ATOM 829 O O . CYS A 1 100 ? 1.793 4.417 13.991 1.00 77.81 100 CYS A O 1
ATOM 831 N N . MET A 1 101 ? 0.278 5.955 14.633 1.00 85.94 101 MET A N 1
ATOM 832 C CA . MET A 1 101 ? 0.443 5.720 16.061 1.00 85.94 101 MET A CA 1
ATOM 833 C C . MET A 1 101 ? 0.001 4.301 16.420 1.00 85.94 101 MET A C 1
ATOM 835 O O . MET A 1 101 ? -0.939 3.759 15.826 1.00 85.94 101 MET A O 1
ATOM 839 N N . ARG A 1 102 ? 0.712 3.701 17.370 1.00 88.31 102 ARG A N 1
ATOM 840 C CA . ARG A 1 102 ? 0.456 2.347 17.852 1.00 88.31 102 ARG A CA 1
ATOM 841 C C . ARG A 1 102 ? 0.119 2.396 19.326 1.00 88.31 102 ARG A C 1
ATOM 843 O O . ARG A 1 102 ? 0.661 3.235 20.044 1.00 88.31 102 ARG A O 1
ATOM 850 N N . TYR A 1 103 ? -0.776 1.518 19.745 1.00 94.50 103 TYR A N 1
ATOM 851 C CA . TYR A 1 103 ? -1.279 1.454 21.108 1.00 94.50 103 TYR A CA 1
ATOM 852 C C . TYR A 1 103 ? -1.267 0.018 21.603 1.00 94.50 103 TYR A C 1
ATOM 854 O O . TYR A 1 103 ? -1.230 -0.901 20.794 1.00 94.50 103 TYR A O 1
ATOM 862 N N . LYS A 1 104 ? -1.300 -0.157 22.918 1.00 95.38 104 LYS A N 1
ATOM 863 C CA . LYS A 1 104 ? -1.544 -1.439 23.575 1.00 95.38 104 LYS A CA 1
ATOM 864 C C . LYS A 1 104 ? -2.545 -1.244 24.701 1.00 95.38 104 LYS A C 1
ATOM 866 O O . LYS A 1 104 ? -2.597 -0.153 25.274 1.00 95.38 104 LYS A O 1
ATOM 871 N N . PHE A 1 105 ? -3.297 -2.283 25.037 1.00 94.12 105 PHE A N 1
ATOM 872 C CA . PHE A 1 105 ? -4.051 -2.296 26.285 1.00 94.12 105 PHE A CA 1
ATOM 873 C C . PHE A 1 105 ? -3.103 -2.499 27.470 1.00 94.12 105 PHE A C 1
ATOM 875 O O . PHE A 1 105 ? -2.068 -3.157 27.353 1.00 94.12 105 PHE A O 1
ATOM 882 N N . LEU A 1 106 ? -3.435 -1.873 28.595 1.00 94.81 106 LEU A N 1
ATOM 883 C CA . LEU A 1 106 ? -2.762 -2.087 29.883 1.00 94.81 106 LEU A CA 1
ATOM 884 C C . LEU A 1 106 ? -3.630 -2.889 30.860 1.00 94.81 106 LEU A C 1
ATOM 886 O O . LEU A 1 106 ? -3.215 -3.144 31.987 1.00 94.81 106 LEU A O 1
ATOM 890 N N . ILE A 1 107 ? -4.830 -3.250 30.421 1.00 90.00 107 ILE A N 1
ATOM 891 C CA . ILE A 1 107 ? -5.831 -3.998 31.167 1.00 90.00 107 ILE A CA 1
ATOM 892 C C . ILE A 1 107 ? -6.145 -5.292 30.424 1.00 90.00 107 ILE A C 1
ATOM 894 O O . ILE A 1 107 ? -5.909 -5.389 29.215 1.00 90.00 107 ILE A O 1
ATOM 898 N N . ASP A 1 108 ? -6.719 -6.249 31.141 1.00 80.62 108 ASP A N 1
ATOM 899 C CA . ASP A 1 108 ? -7.323 -7.422 30.528 1.00 80.62 108 ASP A CA 1
ATOM 900 C C . ASP A 1 108 ? -8.645 -7.023 29.853 1.00 80.62 108 ASP A C 1
ATOM 902 O O . ASP A 1 108 ? -9.491 -6.365 30.460 1.00 80.62 108 ASP A O 1
ATOM 906 N N . ILE A 1 109 ? -8.795 -7.374 28.578 1.00 86.38 109 ILE A N 1
ATOM 907 C CA . ILE A 1 109 ? -9.985 -7.079 27.770 1.00 86.38 109 ILE A CA 1
ATOM 908 C C . ILE A 1 109 ? -10.897 -8.300 27.585 1.00 86.38 109 ILE A C 1
ATOM 910 O O . ILE A 1 109 ? -11.949 -8.178 26.957 1.00 86.38 109 ILE A O 1
ATOM 914 N N . GLU A 1 110 ? -10.518 -9.459 28.126 1.00 78.12 110 GLU A N 1
ATOM 915 C CA . GLU A 1 110 ? -11.292 -10.704 28.077 1.00 78.12 110 GLU A CA 1
ATOM 916 C C . GLU A 1 110 ? -12.213 -10.868 29.294 1.00 78.12 110 GLU A C 1
ATOM 918 O O . GLU A 1 110 ? -13.209 -11.593 29.230 1.00 78.12 110 GLU A O 1
ATOM 923 N N . MET A 1 111 ? -11.930 -10.153 30.387 1.00 76.19 111 MET A N 1
ATOM 924 C CA . MET A 1 111 ? -12.723 -10.168 31.615 1.00 76.19 111 MET A CA 1
ATOM 925 C C . MET A 1 111 ? -13.607 -8.921 31.732 1.00 76.19 111 MET A C 1
ATOM 927 O O . MET A 1 111 ? -13.136 -7.791 31.630 1.00 76.19 111 MET A O 1
ATOM 931 N N . GLY A 1 112 ? -14.907 -9.112 31.977 1.00 85.25 112 GLY A N 1
ATOM 932 C CA . GLY A 1 112 ? -15.841 -8.004 32.182 1.00 85.25 112 GLY A CA 1
ATOM 933 C C . GLY A 1 112 ? -17.280 -8.330 31.802 1.00 85.25 112 GLY A C 1
ATOM 934 O O . GLY A 1 112 ? -17.679 -9.491 31.692 1.00 85.25 112 GLY A O 1
ATOM 935 N N . GLN A 1 113 ? -18.074 -7.285 31.576 1.00 83.31 113 GLN A N 1
ATOM 936 C CA . GLN A 1 113 ? -19.479 -7.423 31.204 1.00 83.31 113 GLN A CA 1
ATOM 937 C C . GLN A 1 113 ? -19.645 -7.463 29.688 1.00 83.31 113 GLN A C 1
ATOM 939 O O . GLN A 1 113 ? -19.188 -6.569 28.974 1.00 83.31 113 GLN A O 1
ATOM 944 N N . VAL A 1 114 ? -20.366 -8.463 29.179 1.00 86.50 114 VAL A N 1
ATOM 945 C CA . VAL A 1 114 ? -20.749 -8.493 27.764 1.00 86.50 114 VAL A CA 1
ATOM 946 C C . VAL A 1 114 ? -21.803 -7.420 27.520 1.00 86.50 114 VAL A C 1
ATOM 948 O O . VAL A 1 114 ? -22.918 -7.496 28.034 1.00 86.50 114 VAL A O 1
ATOM 951 N N . LYS A 1 115 ? -21.462 -6.430 26.698 1.00 88.50 115 LYS A N 1
ATOM 952 C CA . LYS A 1 115 ? -22.371 -5.362 26.291 1.00 88.50 115 LYS A CA 1
ATOM 953 C C . LYS A 1 115 ? -22.630 -5.397 24.802 1.00 88.50 115 LYS A C 1
ATOM 955 O O . LYS A 1 115 ? -21.737 -5.634 23.988 1.00 88.50 115 LYS A O 1
ATOM 960 N N . GLU A 1 116 ? -23.874 -5.112 24.446 1.00 88.56 116 GLU A N 1
ATOM 961 C CA . GLU A 1 116 ? -24.242 -4.837 23.071 1.00 88.56 116 GLU A CA 1
ATOM 962 C C . GLU A 1 116 ? -24.009 -3.358 22.773 1.00 88.56 116 GLU A C 1
ATOM 964 O O . GLU A 1 116 ? -24.705 -2.469 23.258 1.00 88.56 116 GLU A O 1
ATOM 969 N N . ILE A 1 117 ? -22.971 -3.102 21.987 1.00 86.50 117 ILE A N 1
ATOM 970 C CA . ILE A 1 117 ? -22.606 -1.773 21.526 1.00 86.50 117 ILE A CA 1
ATOM 971 C C . ILE A 1 117 ? -23.155 -1.632 20.111 1.00 86.50 117 ILE A C 1
ATOM 973 O O . ILE A 1 117 ? -22.779 -2.394 19.212 1.00 86.50 117 ILE A O 1
ATOM 977 N N . ASP A 1 118 ? -24.034 -0.652 19.908 1.00 79.56 118 ASP A N 1
ATOM 978 C CA . ASP A 1 118 ? -24.336 -0.140 18.574 1.00 79.56 118 ASP A CA 1
ATOM 979 C C . ASP A 1 118 ? -23.011 0.346 17.975 1.00 79.56 118 ASP A C 1
ATOM 981 O O . ASP A 1 118 ? -22.444 1.336 18.429 1.00 79.56 118 ASP A O 1
ATOM 985 N N . PHE A 1 119 ? -22.453 -0.415 17.040 1.00 71.75 119 PHE A N 1
ATOM 986 C CA . PHE A 1 119 ? -21.168 -0.136 16.416 1.00 71.75 119 PHE A CA 1
ATOM 987 C C . PHE A 1 119 ? -21.312 -0.334 14.914 1.00 71.75 119 PHE A C 1
ATOM 989 O O . PHE A 1 119 ? -20.888 -1.342 14.348 1.00 71.75 119 PHE A O 1
ATOM 996 N N . GLU A 1 120 ? -21.925 0.651 14.272 1.00 57.75 120 GLU A N 1
ATOM 997 C CA . GLU A 1 120 ? -21.840 0.836 12.831 1.00 57.75 120 GLU A CA 1
ATOM 998 C C . GLU A 1 120 ? -20.497 1.481 12.494 1.00 57.75 120 GLU A C 1
ATOM 1000 O O . GLU A 1 120 ? -20.324 2.701 12.510 1.00 57.75 120 GLU A O 1
ATOM 1005 N N . ASN A 1 121 ? -19.499 0.649 12.205 1.00 50.16 121 ASN A N 1
ATOM 1006 C CA . ASN A 1 121 ? -18.362 1.136 11.445 1.00 50.16 121 ASN A CA 1
ATOM 1007 C C . ASN A 1 121 ? -18.750 1.091 9.970 1.00 50.16 121 ASN A C 1
ATOM 1009 O O . ASN A 1 121 ? -18.500 0.096 9.296 1.00 50.16 121 ASN A O 1
ATOM 1013 N N . ASN A 1 122 ? -19.326 2.184 9.470 1.00 43.97 122 ASN A N 1
ATOM 1014 C CA . ASN A 1 122 ? -19.672 2.341 8.053 1.00 43.97 122 ASN A CA 1
ATOM 1015 C C . ASN A 1 122 ? -18.443 2.378 7.125 1.00 43.97 122 ASN A C 1
ATOM 1017 O O . ASN A 1 122 ? -18.567 2.661 5.939 1.00 43.97 122 ASN A O 1
ATOM 1021 N N . ARG A 1 123 ? -17.243 2.042 7.618 1.00 46.47 123 ARG A N 1
ATOM 1022 C CA . ARG A 1 123 ? -16.175 1.534 6.761 1.00 46.47 123 ARG A CA 1
ATOM 1023 C C . ARG A 1 123 ? -16.331 0.034 6.558 1.00 46.47 123 ARG A C 1
ATOM 1025 O O . ARG A 1 123 ? -15.471 -0.747 6.963 1.00 46.47 123 ARG A O 1
ATOM 1032 N N . SER A 1 124 ? -17.336 -0.356 5.785 1.00 54.25 124 SER A N 1
ATOM 1033 C CA . SER A 1 124 ? -16.980 -1.269 4.710 1.00 54.25 124 SER A CA 1
ATOM 1034 C C . SER A 1 124 ? -16.043 -0.451 3.823 1.00 54.25 124 SER A C 1
ATOM 1036 O O . SER A 1 124 ? -16.482 0.486 3.154 1.00 54.25 124 SER A O 1
ATOM 1038 N N . CYS A 1 125 ? -14.727 -0.653 3.938 1.00 68.69 125 CYS A N 1
ATOM 1039 C CA . CYS A 1 125 ? -13.818 -0.005 3.001 1.00 68.69 125 CYS A CA 1
ATOM 1040 C C . CYS A 1 125 ? -14.346 -0.354 1.613 1.00 68.69 125 CYS A C 1
ATOM 1042 O O . CYS A 1 125 ? -14.511 -1.538 1.333 1.00 68.69 125 CYS A O 1
ATOM 1044 N N . ARG A 1 126 ? -14.699 0.643 0.798 1.00 78.38 126 ARG A N 1
ATOM 1045 C CA . ARG A 1 126 ? -15.424 0.403 -0.454 1.00 78.38 126 ARG A CA 1
ATOM 1046 C C . ARG A 1 126 ? -14.680 -0.610 -1.323 1.00 78.38 126 ARG A C 1
ATOM 1048 O O . ARG A 1 126 ? -15.304 -1.496 -1.890 1.00 78.38 126 ARG A O 1
ATOM 1055 N N . TRP A 1 127 ? -13.346 -0.570 -1.284 1.00 86.25 127 TRP A N 1
ATOM 1056 C CA . TRP A 1 127 ? -12.494 -1.566 -1.928 1.00 86.25 127 TRP A CA 1
ATOM 1057 C C . TRP A 1 127 ? -12.786 -3.016 -1.500 1.00 86.25 127 TRP A C 1
ATOM 1059 O O . TRP A 1 127 ? -12.745 -3.909 -2.333 1.00 86.25 127 TRP A O 1
ATOM 1069 N N . PHE A 1 128 ? -13.094 -3.280 -0.228 1.00 87.88 128 PHE A N 1
ATOM 1070 C CA . PHE A 1 128 ? -13.387 -4.628 0.265 1.00 87.88 128 PHE A CA 1
ATOM 1071 C C . PHE A 1 128 ? -14.714 -5.146 -0.290 1.00 87.88 128 PHE A C 1
ATOM 1073 O O . PHE A 1 128 ? -14.781 -6.295 -0.723 1.00 87.88 128 PHE A O 1
ATOM 1080 N N . GLU A 1 129 ? -15.750 -4.304 -0.318 1.00 87.06 129 GLU A N 1
ATOM 1081 C CA . GLU A 1 129 ? -17.042 -4.694 -0.894 1.00 87.06 129 GLU A CA 1
ATOM 1082 C C . GLU A 1 129 ? -16.951 -4.865 -2.407 1.00 87.06 129 GLU A C 1
ATOM 1084 O O . GLU A 1 129 ? -17.465 -5.859 -2.907 1.00 87.06 129 GLU A O 1
ATOM 1089 N N . ILE A 1 130 ? -16.224 -3.991 -3.113 1.00 91.00 130 ILE A N 1
ATOM 1090 C CA . ILE A 1 130 ? -15.963 -4.145 -4.552 1.00 91.00 130 ILE A CA 1
ATOM 1091 C C . ILE A 1 130 ? -15.283 -5.490 -4.827 1.00 91.00 130 ILE A C 1
ATOM 1093 O O . ILE A 1 130 ? -15.764 -6.257 -5.657 1.00 91.00 130 ILE A O 1
ATOM 1097 N N . ILE A 1 131 ? -14.214 -5.838 -4.097 1.00 92.31 131 ILE A N 1
ATOM 1098 C CA . ILE A 1 131 ? -13.522 -7.124 -4.292 1.00 92.31 131 ILE A CA 1
ATOM 1099 C C . ILE A 1 131 ? -14.458 -8.292 -3.994 1.00 92.31 131 ILE A C 1
ATOM 1101 O O . ILE A 1 131 ? -14.533 -9.243 -4.765 1.00 92.31 131 ILE A O 1
ATOM 1105 N N . LYS A 1 132 ? -15.188 -8.235 -2.879 1.00 91.19 132 LYS A N 1
ATOM 1106 C CA . LYS A 1 132 ? -16.121 -9.288 -2.474 1.00 91.19 132 LYS A CA 1
ATOM 1107 C C . LYS A 1 132 ? -17.226 -9.497 -3.508 1.00 91.19 132 LYS A C 1
ATOM 1109 O O . LYS A 1 132 ? -17.544 -10.643 -3.812 1.00 91.19 132 LYS A O 1
ATOM 1114 N N . GLN A 1 133 ? -17.814 -8.422 -4.029 1.00 92.38 133 GLN A N 1
ATOM 1115 C CA . GLN A 1 133 ? -18.837 -8.483 -5.074 1.00 92.38 133 GLN A CA 1
ATOM 1116 C C . GLN A 1 133 ? -18.248 -9.010 -6.383 1.00 92.38 133 GLN A C 1
ATOM 1118 O O . GLN A 1 133 ? -18.808 -9.940 -6.951 1.00 92.38 133 GLN A O 1
ATOM 1123 N N . SER A 1 134 ? -17.070 -8.523 -6.780 1.00 95.25 134 SER A N 1
ATOM 1124 C CA . SER A 1 134 ? -16.367 -8.970 -7.990 1.00 95.25 134 SER A CA 1
ATOM 1125 C C . SER A 1 134 ? -16.026 -10.464 -7.939 1.00 95.25 134 SER A C 1
ATOM 1127 O O . SER A 1 134 ? -16.275 -11.192 -8.894 1.00 95.25 134 SER A O 1
ATOM 1129 N N . LEU A 1 135 ? -15.509 -10.961 -6.808 1.00 94.00 135 LEU A N 1
ATOM 1130 C CA . LEU A 1 135 ? -15.217 -12.389 -6.625 1.00 94.00 135 LEU A CA 1
ATOM 1131 C C . LEU A 1 135 ? -16.489 -13.240 -6.677 1.00 94.00 135 LEU A C 1
ATOM 1133 O O . LEU A 1 135 ? -16.488 -14.286 -7.322 1.00 94.00 135 LEU A O 1
ATOM 1137 N N . LYS A 1 136 ? -17.575 -12.782 -6.043 1.00 93.00 136 LYS A N 1
ATOM 1138 C CA . LYS A 1 136 ? -18.874 -13.468 -6.092 1.00 93.00 136 LYS A CA 1
ATOM 1139 C C . LYS A 1 136 ? -19.442 -13.522 -7.505 1.00 93.00 136 LYS A C 1
ATOM 1141 O O . LYS A 1 136 ? -19.923 -14.574 -7.907 1.00 93.00 136 LYS A O 1
ATOM 1146 N N . GLU A 1 137 ? -19.372 -12.418 -8.243 1.00 94.56 137 GLU A N 1
ATOM 1147 C CA . GLU A 1 137 ? -19.825 -12.345 -9.634 1.00 94.56 137 GLU A CA 1
ATOM 1148 C C . GLU A 1 137 ? -19.052 -13.324 -10.527 1.00 94.56 137 GLU A C 1
ATOM 1150 O O . GLU A 1 137 ? -19.631 -13.974 -11.391 1.00 94.56 137 GLU A O 1
ATOM 1155 N N . LEU A 1 138 ? -17.758 -13.507 -10.259 1.00 92.94 138 LEU A N 1
ATOM 1156 C CA . LEU A 1 138 ? -16.916 -14.474 -10.961 1.00 92.94 138 LEU A CA 1
ATOM 1157 C C . LEU A 1 138 ? -17.082 -15.933 -10.486 1.00 92.94 138 LEU A C 1
ATOM 1159 O O . LEU A 1 138 ? -16.460 -16.823 -11.071 1.00 92.94 138 LEU A O 1
ATOM 1163 N N . GLY A 1 139 ? -17.890 -16.188 -9.450 1.00 92.38 139 GLY A N 1
ATOM 1164 C CA . GLY A 1 139 ? -18.147 -17.525 -8.902 1.00 92.38 139 GLY A CA 1
ATOM 1165 C C . GLY A 1 139 ? -17.120 -18.031 -7.877 1.00 92.38 139 GLY A C 1
ATOM 1166 O O . GLY A 1 139 ? -17.044 -19.236 -7.647 1.00 92.38 139 GLY A O 1
ATOM 1167 N N . TYR A 1 140 ? -16.334 -17.147 -7.255 1.00 90.56 140 TYR A N 1
ATOM 1168 C CA . TYR A 1 140 ? -15.292 -17.499 -6.279 1.00 90.56 140 TYR A CA 1
ATOM 1169 C C . TYR A 1 140 ? -15.705 -17.231 -4.822 1.00 90.56 140 TYR A C 1
ATOM 1171 O O . TYR A 1 140 ? -16.495 -16.331 -4.523 1.00 90.56 140 TYR A O 1
ATOM 1179 N N . ASP A 1 141 ? -15.104 -17.981 -3.889 1.00 85.31 141 ASP A N 1
ATOM 1180 C CA . ASP A 1 141 ? -15.209 -17.724 -2.445 1.00 85.31 141 ASP A CA 1
ATOM 1181 C C . ASP A 1 141 ? -14.538 -16.384 -2.083 1.00 85.31 141 ASP A C 1
ATOM 1183 O O . ASP A 1 141 ? -13.432 -16.068 -2.530 1.00 85.31 141 ASP A O 1
ATOM 1187 N N . TYR A 1 142 ? -15.188 -15.586 -1.235 1.00 77.69 142 TYR A N 1
ATOM 1188 C CA . TYR A 1 142 ? -14.793 -14.205 -0.937 1.00 77.69 142 TYR A CA 1
ATOM 1189 C C . TYR A 1 142 ? -13.803 -14.093 0.235 1.00 77.69 142 TYR A C 1
ATOM 1191 O O . TYR A 1 142 ? -13.848 -13.146 1.026 1.00 77.69 142 TYR A O 1
ATOM 1199 N N . LYS A 1 143 ? -12.866 -15.039 0.352 1.00 85.25 143 LYS A N 1
ATOM 1200 C CA . LYS A 1 143 ? -11.798 -15.007 1.365 1.00 85.25 143 LYS A CA 1
ATOM 1201 C C . LYS A 1 143 ? -10.750 -13.948 1.024 1.00 85.25 143 LYS A C 1
ATOM 1203 O O . LYS A 1 143 ? -9.703 -14.238 0.452 1.00 85.25 143 LYS A O 1
ATOM 1208 N N . VAL A 1 144 ? -11.055 -12.709 1.400 1.00 83.69 144 VAL A N 1
ATOM 1209 C CA . VAL A 1 144 ? -10.186 -11.543 1.232 1.00 83.69 144 VAL A CA 1
ATOM 1210 C C . VAL A 1 144 ? -9.456 -11.261 2.542 1.00 83.69 144 VAL A C 1
ATOM 1212 O O . VAL A 1 144 ? -10.079 -11.054 3.582 1.00 83.69 144 VAL A O 1
ATOM 1215 N N . SER A 1 145 ? -8.129 -11.211 2.492 1.00 82.56 145 SER A N 1
ATOM 1216 C CA . SER A 1 145 ? -7.281 -10.817 3.622 1.00 82.56 145 SER A CA 1
ATOM 1217 C C . SER A 1 145 ? -6.343 -9.682 3.225 1.00 82.56 145 SER A C 1
ATOM 1219 O O . SER A 1 145 ? -6.113 -9.434 2.042 1.00 82.56 145 SER A O 1
ATOM 1221 N N . ARG A 1 146 ? -5.804 -8.956 4.206 1.00 79.38 146 ARG A N 1
ATOM 1222 C CA . ARG A 1 146 ? -4.837 -7.879 3.968 1.00 79.38 146 ARG A CA 1
ATOM 1223 C C . ARG A 1 146 ? -3.649 -8.043 4.903 1.00 79.38 146 ARG A C 1
ATOM 1225 O O . ARG A 1 146 ? -3.825 -8.098 6.115 1.00 79.38 146 ARG A O 1
ATOM 1232 N N . VAL A 1 147 ? -2.440 -8.113 4.353 1.00 68.75 147 VAL A N 1
ATOM 1233 C CA . VAL A 1 147 ? -1.224 -8.295 5.165 1.00 68.75 147 VAL A CA 1
ATOM 1234 C C . VAL A 1 147 ? -0.781 -7.001 5.832 1.00 68.75 147 VAL A C 1
ATOM 1236 O O . VAL A 1 147 ? -0.778 -5.939 5.215 1.00 68.75 147 VAL A O 1
ATOM 1239 N N . ALA A 1 148 ? -0.296 -7.099 7.069 1.00 60.38 148 ALA A N 1
ATOM 1240 C CA . ALA A 1 148 ? 0.216 -5.948 7.812 1.00 60.38 148 ALA A CA 1
ATOM 1241 C C . ALA A 1 148 ? 1.500 -5.344 7.202 1.00 60.38 148 ALA A C 1
ATOM 1243 O O . ALA A 1 148 ? 1.660 -4.124 7.211 1.00 60.38 148 ALA A O 1
ATOM 1244 N N . PHE A 1 149 ? 2.391 -6.184 6.653 1.00 56.78 149 PHE A N 1
ATOM 1245 C CA . PHE A 1 149 ? 3.717 -5.787 6.155 1.00 56.78 149 PHE A CA 1
ATOM 1246 C C . PHE A 1 149 ? 3.619 -4.869 4.924 1.00 56.78 149 PHE A C 1
ATOM 1248 O O . PHE A 1 149 ? 3.900 -3.678 5.006 1.00 56.78 149 PHE A O 1
ATOM 1255 N N . GLY A 1 150 ? 3.146 -5.393 3.791 1.00 60.44 150 GLY A N 1
ATOM 1256 C CA . GLY A 1 150 ? 3.036 -4.629 2.543 1.00 60.44 150 GLY A CA 1
ATOM 1257 C C . GLY A 1 150 ? 1.701 -3.915 2.348 1.00 60.44 150 GLY A C 1
ATOM 1258 O O . GLY A 1 150 ? 1.562 -3.176 1.387 1.00 60.44 150 GLY A O 1
ATOM 1259 N N . ARG A 1 151 ? 0.703 -4.149 3.218 1.00 73.38 151 ARG A N 1
ATOM 1260 C CA . ARG A 1 151 ? -0.698 -3.717 3.030 1.00 73.38 151 ARG A CA 1
ATOM 1261 C C . ARG A 1 151 ? -1.362 -4.213 1.741 1.00 73.38 151 ARG A C 1
ATOM 1263 O O . ARG A 1 151 ? -2.417 -3.697 1.370 1.00 73.38 151 ARG A O 1
ATOM 1270 N N . ARG A 1 152 ? -0.798 -5.252 1.128 1.00 78.75 152 ARG A N 1
ATOM 1271 C CA . ARG A 1 152 ? -1.363 -5.945 -0.030 1.00 78.75 152 ARG A CA 1
ATOM 1272 C C . ARG A 1 152 ? -2.613 -6.722 0.357 1.00 78.75 152 ARG A C 1
ATOM 1274 O O . ARG A 1 152 ? -2.721 -7.210 1.485 1.00 78.75 152 ARG A O 1
ATOM 1281 N N . VAL A 1 153 ? -3.535 -6.826 -0.587 1.00 85.44 153 VAL A N 1
ATOM 1282 C CA . VAL A 1 153 ? -4.743 -7.638 -0.462 1.00 85.44 153 VAL A CA 1
ATOM 1283 C C . VAL A 1 153 ? -4.478 -9.009 -1.083 1.00 85.44 153 VAL A C 1
ATOM 1285 O O . VAL A 1 153 ? -3.823 -9.097 -2.116 1.00 85.44 153 VAL A O 1
ATOM 1288 N N . TYR A 1 154 ? -4.966 -10.063 -0.432 1.00 85.31 154 TYR A N 1
ATOM 1289 C CA . TYR A 1 154 ? -4.864 -11.446 -0.881 1.00 85.31 154 TYR A CA 1
ATOM 1290 C C . TYR A 1 154 ? -6.244 -12.074 -1.031 1.00 85.31 154 TYR A C 1
ATOM 1292 O O . TYR A 1 154 ? -7.086 -11.954 -0.139 1.00 85.31 154 TYR A O 1
ATOM 1300 N N . TYR A 1 155 ? -6.431 -12.773 -2.146 1.00 88.25 155 TYR A N 1
ATOM 1301 C CA . TYR A 1 155 ? -7.575 -13.622 -2.466 1.00 88.25 155 TYR A CA 1
ATOM 1302 C C . TYR A 1 155 ? -7.121 -14.710 -3.455 1.00 88.25 155 TYR A C 1
ATOM 1304 O O . TYR A 1 155 ? -6.073 -14.573 -4.090 1.00 88.25 155 TYR A O 1
ATOM 1312 N N . GLY A 1 156 ? -7.886 -15.802 -3.567 1.00 84.38 156 GLY A N 1
ATOM 1313 C CA . GLY A 1 156 ? -7.446 -17.041 -4.235 1.00 84.38 156 GLY A CA 1
ATOM 1314 C C . GLY A 1 156 ? -7.036 -16.896 -5.706 1.00 84.38 156 GLY A C 1
ATOM 1315 O O . GLY A 1 156 ? -6.191 -17.642 -6.183 1.00 84.38 156 GLY A O 1
ATOM 1316 N N . LEU A 1 157 ? -7.568 -15.893 -6.402 1.00 88.62 157 LEU A N 1
ATOM 1317 C CA . LEU A 1 157 ? -7.363 -15.694 -7.837 1.00 88.62 157 LEU A CA 1
ATOM 1318 C C . LEU A 1 157 ? -5.990 -15.100 -8.201 1.00 88.62 157 LEU A C 1
ATOM 1320 O O . LEU A 1 157 ? -5.556 -15.235 -9.340 1.00 88.62 157 LEU A O 1
ATOM 1324 N N . ILE A 1 158 ? -5.281 -14.466 -7.257 1.00 87.31 158 ILE A N 1
ATOM 1325 C CA . ILE A 1 158 ? -4.049 -13.700 -7.540 1.00 87.31 158 ILE A CA 1
ATOM 1326 C C . ILE A 1 158 ? -2.974 -14.532 -8.254 1.00 87.31 158 ILE A C 1
ATOM 1328 O O . ILE A 1 158 ? -2.254 -13.998 -9.091 1.00 87.31 158 ILE A O 1
ATOM 1332 N N . GLN A 1 159 ? -2.848 -15.824 -7.944 1.00 85.38 159 GLN A N 1
ATOM 1333 C CA . GLN A 1 159 ? -1.779 -16.659 -8.503 1.00 85.38 159 GLN A CA 1
ATOM 1334 C C . GLN A 1 159 ? -2.047 -17.097 -9.949 1.00 85.38 159 GLN A C 1
ATOM 1336 O O . GLN A 1 159 ? -1.110 -17.179 -10.737 1.00 85.38 159 GLN A O 1
ATOM 1341 N N . ASN A 1 160 ? -3.312 -17.328 -10.310 1.00 87.88 160 ASN A N 1
ATOM 1342 C CA . ASN A 1 160 ? -3.693 -17.948 -11.584 1.00 87.88 160 ASN A CA 1
ATOM 1343 C C . ASN A 1 160 ? -4.608 -17.069 -12.449 1.00 87.88 160 ASN A C 1
ATOM 1345 O O . ASN A 1 160 ? -5.123 -17.542 -13.463 1.00 87.88 160 ASN A O 1
ATOM 1349 N N . TYR A 1 161 ? -4.796 -15.793 -12.091 1.00 89.94 161 TYR A N 1
ATOM 1350 C CA . TYR A 1 161 ? -5.766 -14.905 -12.741 1.00 89.94 161 TYR A CA 1
ATOM 1351 C C . TYR A 1 161 ? -5.623 -14.857 -14.266 1.00 89.94 161 TYR A C 1
ATOM 1353 O O . TYR A 1 161 ? -6.631 -14.850 -14.959 1.00 89.94 161 TYR A O 1
ATOM 1361 N N . LYS A 1 162 ? -4.394 -14.876 -14.804 1.00 89.75 162 LYS A N 1
ATOM 1362 C CA . LYS A 1 162 ? -4.167 -14.827 -16.258 1.00 89.75 162 LYS A CA 1
ATOM 1363 C C . LYS A 1 162 ? -4.796 -16.008 -16.991 1.00 89.75 162 LYS A C 1
ATOM 1365 O O . LYS A 1 162 ? -5.315 -15.829 -18.084 1.00 89.75 162 LYS A O 1
ATOM 1370 N N . ASN A 1 163 ? -4.763 -17.190 -16.381 1.00 89.50 163 ASN A N 1
ATOM 1371 C CA . ASN A 1 163 ? -5.324 -18.403 -16.964 1.00 89.50 163 ASN A CA 1
ATOM 1372 C C . ASN A 1 163 ? -6.826 -18.495 -16.688 1.00 89.50 163 ASN A C 1
ATOM 1374 O O . ASN A 1 163 ? -7.603 -18.793 -17.587 1.00 89.50 163 ASN A O 1
ATOM 1378 N N . GLU A 1 164 ? -7.246 -18.214 -15.454 1.00 90.00 164 GLU A N 1
ATOM 1379 C CA . GLU A 1 164 ? -8.639 -18.401 -15.040 1.00 90.00 164 GLU A CA 1
ATOM 1380 C C . GLU A 1 164 ? -9.595 -17.334 -15.586 1.00 90.00 164 GLU A C 1
ATOM 1382 O O . GLU A 1 164 ? -10.771 -17.622 -15.824 1.00 90.00 164 GLU A O 1
ATOM 1387 N N . LEU A 1 165 ? -9.099 -16.112 -15.795 1.00 90.88 165 LEU A N 1
ATOM 1388 C CA . LEU A 1 165 ? -9.879 -14.973 -16.287 1.00 90.88 165 LEU A CA 1
ATOM 1389 C C . LEU A 1 165 ? -9.715 -14.717 -17.784 1.00 90.88 165 LEU A C 1
ATOM 1391 O O . LEU A 1 165 ? -10.318 -13.780 -18.314 1.00 90.88 165 LEU A O 1
ATOM 1395 N N . LYS A 1 166 ? -8.922 -15.548 -18.465 1.00 89.75 166 LYS A N 1
ATOM 1396 C CA . LYS A 1 166 ? -8.724 -15.477 -19.911 1.00 89.75 166 LYS A CA 1
ATOM 1397 C C . LYS A 1 166 ? -10.076 -15.513 -20.622 1.00 89.75 166 LYS A C 1
ATOM 1399 O O . LYS A 1 166 ? -10.933 -16.327 -20.282 1.00 89.75 166 LYS A O 1
ATOM 1404 N N . ASN A 1 167 ? -10.265 -14.637 -21.607 1.00 87.62 167 ASN A N 1
ATOM 1405 C CA . ASN A 1 167 ? -11.471 -14.592 -22.444 1.00 87.62 167 ASN A CA 1
ATOM 1406 C C . ASN A 1 167 ? -12.803 -14.408 -21.680 1.00 87.62 167 ASN A C 1
ATOM 1408 O O . ASN A 1 167 ? -13.868 -14.680 -22.229 1.00 87.62 167 ASN A O 1
ATOM 1412 N N . ARG A 1 168 ? -12.778 -13.900 -20.437 1.00 90.75 168 ARG A N 1
ATOM 1413 C CA . ARG A 1 168 ? -13.991 -13.591 -19.652 1.00 90.75 168 ARG A CA 1
ATOM 1414 C C . ARG A 1 168 ? -14.516 -12.159 -19.839 1.00 90.75 168 ARG A C 1
ATOM 1416 O O . ARG A 1 168 ? -15.257 -11.675 -18.991 1.00 90.75 168 ARG A O 1
ATOM 1423 N N . GLY A 1 169 ? -14.107 -11.463 -20.904 1.00 92.75 169 GLY A N 1
ATOM 1424 C CA . GLY A 1 169 ? -14.448 -10.046 -21.105 1.00 92.75 169 GLY A CA 1
ATOM 1425 C C . GLY A 1 169 ? -13.810 -9.126 -20.057 1.00 92.75 169 GLY A C 1
ATOM 1426 O O . GLY A 1 169 ? -14.406 -8.136 -19.644 1.00 92.75 169 GLY A O 1
ATOM 1427 N N . LEU A 1 170 ? -12.607 -9.477 -19.589 1.00 95.00 170 LEU A N 1
ATOM 1428 C CA . LEU A 1 170 ? -11.860 -8.733 -18.577 1.00 95.00 170 LEU A CA 1
ATOM 1429 C C . LEU A 1 170 ? -10.539 -8.208 -19.145 1.00 95.00 170 LEU A C 1
ATOM 1431 O O . LEU A 1 170 ? -9.881 -8.862 -19.956 1.00 95.00 170 LEU A O 1
ATOM 1435 N N . CYS A 1 171 ? -10.112 -7.051 -18.653 1.00 95.06 171 CYS A N 1
ATOM 1436 C CA . CYS A 1 171 ? -8.826 -6.447 -18.979 1.00 95.06 171 CYS A CA 1
ATOM 1437 C C . CYS A 1 171 ? -8.125 -5.923 -17.724 1.00 95.06 171 CYS A C 1
ATOM 1439 O O . CYS A 1 171 ? -8.733 -5.757 -16.667 1.00 95.06 171 CYS A O 1
ATOM 1441 N N . LEU A 1 172 ? -6.837 -5.635 -17.864 1.00 95.06 172 LEU A N 1
ATOM 1442 C CA . LEU A 1 172 ? -5.994 -5.048 -16.835 1.00 95.06 172 LEU A CA 1
ATOM 1443 C C . LEU A 1 172 ? -5.804 -3.561 -17.117 1.00 95.06 172 LEU A C 1
ATOM 1445 O O . LEU A 1 172 ? -5.426 -3.192 -18.226 1.00 95.06 172 LEU A O 1
ATOM 1449 N N . ILE A 1 173 ? -6.005 -2.731 -16.101 1.00 96.25 173 ILE A N 1
ATOM 1450 C CA . ILE A 1 173 ? -5.443 -1.385 -16.031 1.00 96.25 173 ILE A CA 1
ATOM 1451 C C . ILE A 1 173 ? -4.119 -1.512 -15.287 1.00 96.25 173 ILE A C 1
ATOM 1453 O O . ILE A 1 173 ? -4.112 -1.756 -14.081 1.00 96.25 173 ILE A O 1
ATOM 1457 N N . ASP A 1 174 ? -3.018 -1.413 -16.018 1.00 92.75 174 ASP A N 1
ATOM 1458 C CA . ASP A 1 174 ? -1.664 -1.717 -15.552 1.00 92.75 174 ASP A CA 1
ATOM 1459 C C . ASP A 1 174 ? -0.793 -0.453 -15.549 1.00 92.75 174 ASP A C 1
ATOM 1461 O O . ASP A 1 174 ? -0.983 0.425 -16.393 1.00 92.75 174 ASP A O 1
ATOM 1465 N N . ALA A 1 175 ? 0.162 -0.348 -14.625 1.00 90.69 175 ALA A N 1
ATOM 1466 C CA . ALA A 1 175 ? 1.158 0.723 -14.632 1.00 90.69 175 ALA A CA 1
ATOM 1467 C C . ALA A 1 175 ? 2.465 0.250 -15.273 1.00 90.69 175 ALA A C 1
ATOM 1469 O O . ALA A 1 175 ? 3.192 -0.591 -14.737 1.00 90.69 175 ALA A O 1
ATOM 1470 N N . LYS A 1 176 ? 2.836 0.873 -16.395 1.00 88.56 176 LYS A N 1
ATOM 1471 C CA . LYS A 1 176 ? 4.122 0.608 -17.045 1.00 88.56 176 LYS A CA 1
ATOM 1472 C C . LYS A 1 176 ? 5.273 0.963 -16.115 1.00 88.56 176 LYS A C 1
ATOM 1474 O O . LYS A 1 176 ? 5.341 2.073 -15.595 1.00 88.56 176 LYS A O 1
ATOM 1479 N N . ALA A 1 177 ? 6.203 0.018 -15.955 1.00 86.00 177 ALA A N 1
ATOM 1480 C CA . ALA A 1 177 ? 7.396 0.199 -15.130 1.00 86.00 177 ALA A CA 1
ATOM 1481 C C . ALA A 1 177 ? 7.057 0.798 -13.748 1.00 86.00 177 ALA A C 1
ATOM 1483 O O . ALA A 1 177 ? 7.740 1.707 -13.273 1.00 86.00 177 ALA A O 1
ATOM 1484 N N . SER A 1 178 ? 5.996 0.280 -13.114 1.00 87.00 178 SER A N 1
ATOM 1485 C CA . SER A 1 178 ? 5.449 0.774 -11.845 1.00 87.00 178 SER A CA 1
ATOM 1486 C C . SER A 1 178 ? 6.533 0.983 -10.784 1.00 87.00 178 SER A C 1
ATOM 1488 O O . SER A 1 178 ? 6.718 2.091 -10.288 1.00 87.00 178 SER A O 1
ATOM 1490 N N . GLN A 1 179 ? 7.333 -0.047 -10.492 1.00 90.12 179 GLN A N 1
ATOM 1491 C CA . GLN A 1 179 ? 8.375 0.029 -9.461 1.00 90.12 179 GLN A CA 1
ATOM 1492 C C . GLN A 1 179 ? 9.465 1.077 -9.779 1.00 90.12 179 GLN A C 1
ATOM 1494 O O . GLN A 1 179 ? 9.757 1.893 -8.899 1.00 90.12 179 GLN A O 1
ATOM 1499 N N . PRO A 1 180 ? 10.036 1.134 -11.004 1.00 94.00 180 PRO A N 1
ATOM 1500 C CA . PRO A 1 180 ? 10.881 2.253 -11.407 1.00 94.00 180 PRO A CA 1
ATOM 1501 C C . PRO A 1 180 ? 10.227 3.626 -11.239 1.00 94.00 180 PRO A C 1
ATOM 1503 O O . PRO A 1 180 ? 10.822 4.532 -10.654 1.00 94.00 180 PRO A O 1
ATOM 1506 N N . LYS A 1 181 ? 8.988 3.796 -11.716 1.00 94.19 181 LYS A N 1
ATOM 1507 C CA . LYS A 1 181 ? 8.297 5.086 -11.639 1.00 94.19 181 LYS A CA 1
ATOM 1508 C C . LYS A 1 181 ? 8.096 5.511 -10.184 1.00 94.19 181 LYS A C 1
ATOM 1510 O O . LYS A 1 181 ? 8.370 6.657 -9.848 1.00 94.19 181 LYS A O 1
ATOM 1515 N N . LEU A 1 182 ? 7.710 4.598 -9.292 1.00 92.25 182 LEU A N 1
ATOM 1516 C CA . LEU A 1 182 ? 7.574 4.901 -7.863 1.00 92.25 182 LEU A CA 1
ATOM 1517 C C . LEU A 1 182 ? 8.891 5.383 -7.237 1.00 92.25 182 LEU A C 1
ATOM 1519 O O . LEU A 1 182 ? 8.870 6.289 -6.402 1.00 92.25 182 LEU A O 1
ATOM 1523 N N . LEU A 1 183 ? 10.034 4.817 -7.641 1.00 93.69 183 LEU A N 1
ATOM 1524 C CA . LEU A 1 183 ? 11.340 5.312 -7.206 1.00 93.69 183 LEU A CA 1
ATOM 1525 C C . LEU A 1 183 ? 11.604 6.726 -7.740 1.00 93.69 183 LEU A C 1
ATOM 1527 O O . LEU A 1 183 ? 11.999 7.582 -6.952 1.00 93.69 183 LEU A O 1
ATOM 1531 N N . LEU A 1 184 ? 11.319 7.006 -9.017 1.00 94.69 184 LEU A N 1
ATOM 1532 C CA . LEU A 1 184 ? 11.4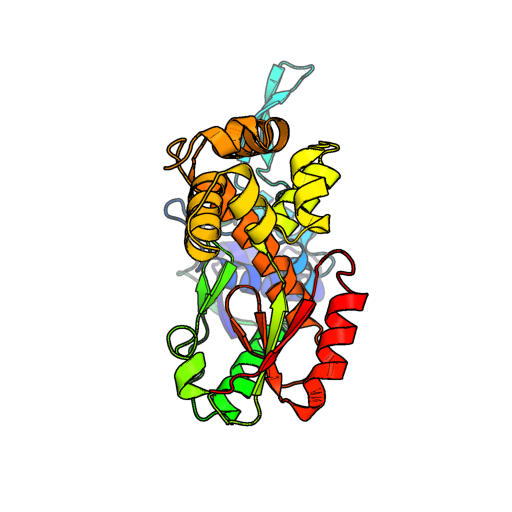44 8.357 -9.581 1.00 94.69 184 LEU A CA 1
ATOM 1533 C C . LEU A 1 184 ? 10.627 9.388 -8.784 1.00 94.69 184 LEU A C 1
ATOM 1535 O O . LEU A 1 184 ? 11.128 10.463 -8.453 1.00 94.69 184 LEU A O 1
ATOM 1539 N N . LEU A 1 185 ? 9.381 9.056 -8.438 1.00 90.62 185 LEU A N 1
ATOM 1540 C CA . LEU A 1 185 ? 8.510 9.946 -7.665 1.00 90.62 185 LEU A CA 1
ATOM 1541 C C . LEU A 1 185 ? 9.056 10.218 -6.261 1.00 90.62 185 LEU A C 1
ATOM 1543 O O . LEU A 1 185 ? 9.026 11.359 -5.796 1.00 90.62 185 LEU A O 1
ATOM 1547 N N . GLU A 1 186 ? 9.603 9.202 -5.593 1.00 88.06 186 GLU A N 1
ATOM 1548 C CA . GLU A 1 186 ? 10.240 9.391 -4.289 1.00 88.06 186 GLU A CA 1
ATOM 1549 C C . GLU A 1 186 ? 11.545 10.195 -4.391 1.00 88.06 186 GLU A C 1
ATOM 1551 O O . GLU A 1 186 ? 11.788 11.041 -3.529 1.00 88.06 186 GLU A O 1
ATOM 1556 N N . LEU A 1 187 ? 12.352 10.021 -5.443 1.00 89.50 187 LEU A N 1
ATOM 1557 C CA . LEU A 1 187 ? 13.537 10.855 -5.681 1.00 89.50 187 LEU A CA 1
ATOM 1558 C C . LEU A 1 187 ? 13.149 12.331 -5.840 1.00 89.50 187 LEU A C 1
ATOM 1560 O O . LEU A 1 187 ? 13.654 13.180 -5.101 1.00 89.50 187 LEU A O 1
ATOM 1564 N N . ARG A 1 188 ? 12.166 12.627 -6.701 1.00 91.00 188 ARG A N 1
ATOM 1565 C CA . ARG A 1 188 ? 11.652 13.990 -6.929 1.00 91.00 188 ARG A CA 1
ATOM 1566 C C . ARG A 1 188 ? 11.088 14.621 -5.659 1.00 91.00 188 ARG A C 1
ATOM 1568 O O . ARG A 1 188 ? 11.411 15.762 -5.335 1.00 91.00 188 ARG A O 1
ATOM 1575 N N . LYS A 1 189 ? 10.312 13.866 -4.878 1.00 87.06 189 LYS A N 1
ATOM 1576 C CA . LYS A 1 189 ? 9.778 14.312 -3.580 1.00 87.06 189 LYS A CA 1
ATOM 1577 C C . LYS A 1 189 ? 10.880 14.682 -2.581 1.00 87.06 189 LYS A C 1
ATOM 1579 O O . LYS A 1 189 ? 10.697 15.601 -1.786 1.00 87.06 189 LYS A O 1
ATOM 1584 N N . ASN A 1 190 ? 12.021 13.995 -2.632 1.00 83.81 190 ASN A N 1
ATOM 1585 C CA . ASN A 1 190 ? 13.197 14.289 -1.811 1.00 83.81 190 ASN A CA 1
ATOM 1586 C C . ASN A 1 190 ? 14.164 15.291 -2.473 1.00 83.81 190 ASN A C 1
ATOM 1588 O O . ASN A 1 190 ? 15.241 15.528 -1.928 1.00 83.81 190 ASN A O 1
ATOM 1592 N N . LYS A 1 191 ? 13.783 15.904 -3.606 1.00 90.75 191 LYS A N 1
ATOM 1593 C CA . LYS A 1 191 ? 14.608 16.845 -4.385 1.00 90.75 191 LYS A CA 1
ATOM 1594 C C . LYS A 1 191 ? 15.950 16.241 -4.822 1.00 90.75 191 LYS A C 1
ATOM 1596 O O . LYS A 1 191 ? 16.986 16.902 -4.781 1.00 90.75 191 LYS A O 1
ATOM 1601 N N . ILE A 1 192 ? 15.932 14.963 -5.195 1.00 90.25 192 ILE A N 1
ATOM 1602 C CA . ILE A 1 192 ? 17.085 14.231 -5.720 1.00 90.25 192 ILE A CA 1
ATOM 1603 C C . ILE A 1 192 ? 16.882 14.051 -7.223 1.00 90.25 192 ILE A C 1
ATOM 1605 O O . ILE A 1 192 ? 15.932 13.398 -7.640 1.00 90.25 192 ILE A O 1
ATOM 1609 N N . GLU A 1 193 ? 17.797 14.599 -8.015 1.00 94.19 193 GLU A N 1
ATOM 1610 C CA . GLU A 1 193 ? 17.759 14.534 -9.482 1.00 94.19 193 GLU A CA 1
ATOM 1611 C C . GLU A 1 193 ? 18.837 13.578 -9.997 1.00 94.19 193 GLU A C 1
ATOM 1613 O O . GLU A 1 193 ? 20.028 13.860 -9.850 1.00 94.19 193 GLU A O 1
ATOM 1618 N N . ASP A 1 194 ? 18.449 12.454 -10.594 1.00 95.19 194 ASP A N 1
ATOM 1619 C CA . ASP A 1 194 ? 19.369 11.494 -11.216 1.00 95.19 194 ASP A CA 1
ATOM 1620 C C . ASP A 1 194 ? 19.115 11.469 -12.727 1.00 95.19 194 ASP A C 1
ATOM 1622 O O . ASP A 1 194 ? 18.195 10.802 -13.188 1.00 95.19 194 ASP A O 1
ATOM 1626 N N . LEU A 1 195 ? 19.900 12.241 -13.488 1.00 95.38 195 LEU A N 1
ATOM 1627 C CA . LEU A 1 195 ? 19.632 12.527 -14.905 1.00 95.38 195 LEU A CA 1
ATOM 1628 C C . LEU A 1 195 ? 19.482 11.258 -15.751 1.00 95.38 195 LEU A C 1
ATOM 1630 O O . LEU A 1 195 ? 18.537 11.157 -16.524 1.00 95.38 195 LEU A O 1
ATOM 1634 N N . ASN A 1 196 ? 20.352 10.266 -15.549 1.00 95.62 196 ASN A N 1
ATOM 1635 C CA . ASN A 1 196 ? 20.277 8.994 -16.270 1.00 95.62 196 ASN A CA 1
ATOM 1636 C C . ASN A 1 196 ? 19.018 8.206 -15.888 1.00 95.62 196 ASN A C 1
ATOM 1638 O O . ASN A 1 196 ? 18.427 7.518 -16.717 1.00 95.62 196 ASN A O 1
ATOM 1642 N N . TYR A 1 197 ? 18.596 8.293 -14.621 1.00 96.38 197 TYR A N 1
ATOM 1643 C CA . TYR A 1 197 ? 17.363 7.656 -14.165 1.00 96.38 197 TYR A CA 1
ATOM 1644 C C . TYR A 1 197 ? 16.127 8.309 -14.789 1.00 96.38 197 TYR A C 1
ATOM 1646 O O . TYR A 1 197 ? 15.163 7.613 -15.091 1.00 96.38 197 TYR A O 1
ATOM 1654 N N . GLU A 1 198 ? 16.147 9.630 -14.981 1.00 95.06 198 GLU A N 1
ATOM 1655 C CA . GLU A 1 198 ? 15.069 10.374 -15.640 1.00 95.06 198 GLU A CA 1
ATOM 1656 C C . GLU A 1 198 ? 15.024 10.092 -17.147 1.00 95.06 198 GLU A C 1
ATOM 1658 O O . GLU A 1 198 ? 13.962 9.735 -17.659 1.00 95.06 198 GLU A O 1
ATOM 1663 N N . GLU A 1 199 ? 16.177 10.131 -17.822 1.00 95.25 199 GLU A N 1
ATOM 1664 C CA . GLU A 1 199 ? 16.343 9.789 -19.246 1.00 95.25 199 GLU A CA 1
ATOM 1665 C C . GLU A 1 199 ? 15.832 8.373 -19.561 1.00 95.25 199 GLU A C 1
ATOM 1667 O O . GLU A 1 199 ? 15.253 8.123 -20.621 1.00 95.25 199 GLU A O 1
ATOM 1672 N N . ALA A 1 200 ? 15.981 7.432 -18.621 1.00 95.56 200 ALA A N 1
ATOM 1673 C CA . ALA A 1 200 ? 15.488 6.070 -18.794 1.00 95.56 200 ALA A CA 1
ATOM 1674 C C . ALA A 1 200 ? 13.973 6.014 -19.077 1.00 95.56 200 ALA A C 1
ATOM 1676 O O . ALA A 1 200 ? 13.521 5.121 -19.791 1.00 95.56 200 ALA A O 1
ATOM 1677 N N . PHE A 1 201 ? 13.174 6.961 -18.572 1.00 93.62 201 PHE A N 1
ATOM 1678 C CA . PHE A 1 201 ? 11.733 7.000 -18.851 1.00 93.62 201 PHE A CA 1
ATOM 1679 C C . PHE A 1 201 ? 11.390 7.576 -20.228 1.00 93.62 201 PHE A C 1
ATOM 1681 O O . PHE A 1 201 ? 10.292 7.316 -20.717 1.00 93.62 201 PHE A O 1
ATOM 1688 N N . GLU A 1 202 ? 12.310 8.291 -20.876 1.00 90.06 202 GLU A N 1
ATOM 1689 C CA . GLU A 1 202 ? 12.129 8.796 -22.243 1.00 90.06 202 GLU A CA 1
ATOM 1690 C C . GLU A 1 202 ? 12.300 7.680 -23.290 1.00 90.06 202 GLU A C 1
ATOM 1692 O O . GLU A 1 202 ? 11.652 7.703 -24.333 1.00 90.06 202 GLU A O 1
ATOM 1697 N N . ASN A 1 203 ? 13.114 6.659 -22.986 1.00 82.38 203 ASN A N 1
ATOM 1698 C CA . ASN A 1 203 ? 13.527 5.599 -23.918 1.00 82.38 203 ASN A CA 1
ATOM 1699 C C . ASN A 1 203 ? 12.974 4.196 -23.574 1.00 82.38 203 ASN A C 1
ATOM 1701 O O . ASN A 1 203 ? 13.550 3.187 -23.981 1.00 82.38 203 ASN A O 1
ATOM 1705 N N . ASP A 1 204 ? 11.859 4.127 -22.832 1.00 90.81 204 ASP A N 1
ATOM 1706 C CA . ASP A 1 204 ? 11.381 2.935 -22.104 1.00 90.81 204 ASP A CA 1
ATOM 1707 C C . ASP A 1 204 ? 12.424 2.417 -21.095 1.00 90.81 204 ASP A C 1
ATOM 1709 O O . ASP A 1 204 ? 13.486 1.907 -21.448 1.00 90.81 204 ASP A O 1
ATOM 1713 N N . PHE A 1 205 ? 12.073 2.466 -19.808 1.00 95.44 205 PHE A N 1
ATOM 1714 C CA . PHE A 1 205 ? 13.006 2.210 -18.708 1.00 95.44 205 PHE A CA 1
ATOM 1715 C C . PHE A 1 205 ? 13.763 0.878 -18.817 1.00 95.44 205 PHE A C 1
ATOM 1717 O O . PHE A 1 205 ? 14.965 0.815 -18.559 1.00 95.44 205 PHE A O 1
ATOM 1724 N N . TYR A 1 206 ? 13.080 -0.205 -19.195 1.00 96.00 206 TYR A N 1
ATOM 1725 C CA . TYR A 1 206 ? 13.726 -1.514 -19.265 1.00 96.00 206 TYR A CA 1
ATOM 1726 C C . TYR A 1 206 ? 14.542 -1.677 -20.546 1.00 96.00 206 TYR A C 1
ATOM 1728 O O . TYR A 1 206 ? 15.583 -2.324 -20.498 1.00 96.00 206 TYR A O 1
ATOM 1736 N N . ASN A 1 207 ? 14.126 -1.075 -21.664 1.00 95.25 207 ASN A N 1
ATOM 1737 C CA . ASN A 1 207 ? 14.944 -1.068 -22.880 1.00 95.25 207 ASN A CA 1
ATOM 1738 C C . ASN A 1 207 ? 16.199 -0.205 -22.709 1.00 95.25 207 ASN A C 1
ATOM 1740 O O . ASN A 1 207 ? 17.271 -0.610 -23.149 1.00 95.25 207 ASN A O 1
ATOM 1744 N N . TYR A 1 208 ? 16.093 0.919 -21.999 1.00 96.81 208 TYR A N 1
ATOM 1745 C CA . TYR A 1 208 ? 17.245 1.733 -21.617 1.00 96.81 208 TYR A CA 1
ATOM 1746 C C . TYR A 1 208 ? 18.265 0.913 -20.818 1.00 96.81 208 TYR A C 1
ATOM 1748 O O . TYR A 1 208 ? 19.457 0.933 -21.115 1.00 96.81 208 TYR A O 1
ATOM 1756 N N . LEU A 1 209 ? 17.802 0.126 -19.839 1.00 96.81 209 LEU A N 1
ATOM 1757 C CA . LEU A 1 209 ? 18.676 -0.781 -19.092 1.00 96.81 209 LEU A CA 1
ATOM 1758 C C . LEU A 1 209 ? 19.308 -1.860 -19.975 1.00 96.81 209 LEU A C 1
ATOM 1760 O O . LEU A 1 209 ? 20.489 -2.152 -19.802 1.00 96.81 209 LEU A O 1
ATOM 1764 N N . VAL A 1 210 ? 18.546 -2.440 -20.908 1.00 96.88 210 VAL A N 1
ATOM 1765 C CA . VAL A 1 210 ? 19.070 -3.428 -21.864 1.00 96.88 210 VAL A CA 1
ATOM 1766 C C . VAL A 1 210 ? 20.235 -2.848 -22.660 1.00 96.88 210 VAL A C 1
ATOM 1768 O O . VAL A 1 210 ? 21.287 -3.480 -22.721 1.00 96.88 210 VAL A O 1
ATOM 1771 N N . ASP A 1 211 ? 20.076 -1.641 -23.202 1.00 96.62 211 ASP A N 1
ATOM 1772 C CA . ASP A 1 211 ? 21.110 -0.965 -23.988 1.00 96.62 211 ASP A CA 1
ATOM 1773 C C . ASP A 1 211 ? 22.332 -0.595 -23.131 1.00 96.62 211 ASP A C 1
ATOM 1775 O O . ASP A 1 211 ? 23.450 -1.056 -23.380 1.00 96.62 211 ASP A O 1
ATOM 1779 N N . LYS A 1 212 ? 22.124 0.173 -22.053 1.00 97.00 212 LYS A N 1
ATOM 1780 C CA . LYS A 1 212 ? 23.224 0.713 -21.238 1.00 97.00 212 LYS A CA 1
ATOM 1781 C C . LYS A 1 212 ? 24.014 -0.361 -20.497 1.00 97.00 212 LYS A C 1
ATOM 1783 O O . LYS A 1 212 ? 25.222 -0.210 -20.324 1.00 97.00 212 LYS A O 1
ATOM 1788 N N . LEU A 1 213 ? 23.354 -1.433 -20.057 1.00 96.19 213 LEU A N 1
ATOM 1789 C CA . LEU A 1 213 ? 23.989 -2.523 -19.311 1.00 96.19 213 LEU A CA 1
ATOM 1790 C C . LEU A 1 213 ? 24.321 -3.740 -20.190 1.00 96.19 213 LEU A C 1
ATOM 1792 O O . LEU A 1 213 ? 24.840 -4.727 -19.667 1.00 96.19 213 LEU A O 1
ATOM 1796 N N . LYS A 1 214 ? 24.057 -3.667 -21.506 1.00 96.06 214 LYS A N 1
ATOM 1797 C CA . LYS A 1 214 ? 24.292 -4.740 -22.492 1.00 96.06 214 LYS A CA 1
ATOM 1798 C C . LYS A 1 214 ? 23.642 -6.070 -22.092 1.00 96.06 214 LYS A C 1
ATOM 1800 O O . LYS A 1 214 ? 24.276 -7.126 -22.141 1.00 96.06 214 LYS A O 1
ATOM 1805 N N . LEU A 1 215 ? 22.386 -6.007 -21.661 1.00 95.94 215 LEU A N 1
ATOM 1806 C CA . LEU A 1 215 ? 21.621 -7.175 -21.214 1.00 95.94 215 LEU A CA 1
ATOM 1807 C C . LEU A 1 215 ? 21.022 -7.922 -22.406 1.00 95.94 215 LEU A C 1
ATOM 1809 O O . LEU A 1 215 ? 20.861 -7.369 -23.491 1.00 95.94 215 LEU A O 1
ATOM 1813 N N . LYS A 1 216 ? 20.659 -9.187 -22.206 1.00 95.06 216 LYS A N 1
ATOM 1814 C CA . LYS A 1 216 ? 20.092 -10.040 -23.258 1.00 95.06 216 LYS A CA 1
ATOM 1815 C C . LYS A 1 216 ? 18.609 -9.777 -23.486 1.00 95.06 216 LYS A C 1
ATOM 1817 O O . LYS A 1 216 ? 18.118 -10.001 -24.590 1.00 95.06 216 LYS A O 1
ATOM 1822 N N . SER A 1 217 ? 17.880 -9.363 -22.450 1.00 96.00 217 SER A N 1
ATOM 1823 C CA . SER A 1 217 ? 16.427 -9.204 -22.521 1.00 96.00 217 SER A CA 1
ATOM 1824 C C . SER A 1 217 ? 15.869 -8.205 -21.510 1.00 96.00 217 SER A C 1
ATOM 1826 O O . SER A 1 217 ? 16.512 -7.830 -20.525 1.00 96.00 217 SER A O 1
ATOM 1828 N N . ARG A 1 218 ? 14.609 -7.807 -21.732 1.00 93.94 218 ARG A N 1
ATOM 1829 C CA . ARG A 1 218 ? 13.835 -6.992 -20.784 1.00 93.94 218 ARG A CA 1
ATOM 1830 C C . ARG A 1 218 ? 13.601 -7.726 -19.467 1.00 93.94 218 ARG A C 1
ATOM 1832 O O . ARG A 1 218 ? 13.528 -7.084 -18.425 1.00 93.94 218 ARG A O 1
ATOM 1839 N N . GLU A 1 219 ? 13.466 -9.047 -19.496 1.00 93.38 219 GLU A N 1
ATOM 1840 C CA . GLU A 1 219 ? 13.317 -9.886 -18.305 1.00 93.38 219 GLU A CA 1
ATOM 1841 C C . GLU A 1 219 ? 14.564 -9.792 -17.424 1.00 93.38 219 GLU A C 1
ATOM 1843 O O . GLU A 1 219 ? 14.442 -9.521 -16.231 1.00 93.38 219 GLU A O 1
ATOM 1848 N N . GLU A 1 220 ? 15.757 -9.881 -18.017 1.00 95.25 220 GLU A N 1
ATOM 1849 C CA . GLU A 1 220 ? 17.021 -9.690 -17.298 1.00 95.25 220 GLU A CA 1
ATOM 1850 C C . GLU A 1 220 ? 17.131 -8.265 -16.727 1.00 95.25 220 GLU A C 1
ATOM 1852 O O . GLU A 1 220 ? 17.522 -8.075 -15.574 1.00 95.25 220 GLU A O 1
ATOM 1857 N N . ALA A 1 221 ? 16.696 -7.250 -17.484 1.00 95.88 221 ALA A N 1
ATOM 1858 C CA . ALA A 1 221 ? 16.637 -5.871 -16.997 1.00 95.88 221 ALA A CA 1
ATOM 1859 C C . ALA A 1 221 ? 15.690 -5.702 -15.798 1.00 95.88 221 ALA A C 1
ATOM 1861 O O . ALA A 1 221 ? 16.023 -5.012 -14.829 1.00 95.88 221 ALA A O 1
ATOM 1862 N N . LYS A 1 222 ? 14.519 -6.351 -15.829 1.00 94.56 222 LYS A N 1
ATOM 1863 C CA . LYS A 1 222 ? 13.577 -6.374 -14.701 1.00 94.56 222 LYS A CA 1
ATOM 1864 C C . LYS A 1 222 ? 14.199 -7.044 -13.484 1.00 94.56 222 LYS A C 1
ATOM 1866 O O . LYS A 1 222 ? 14.098 -6.496 -12.389 1.00 94.56 222 LYS A O 1
ATOM 1871 N N . GLU A 1 223 ? 14.850 -8.189 -13.657 1.00 93.88 223 GLU A N 1
ATOM 1872 C CA . GLU A 1 223 ? 15.510 -8.903 -12.563 1.00 93.88 223 GLU A CA 1
ATOM 1873 C C . GLU A 1 223 ? 16.610 -8.056 -11.919 1.00 93.88 223 GLU A C 1
ATOM 1875 O O . GLU A 1 223 ? 16.592 -7.855 -10.702 1.00 93.88 223 GLU A O 1
ATOM 1880 N N . ILE A 1 224 ? 17.512 -7.480 -12.720 1.00 94.75 224 ILE A N 1
ATOM 1881 C CA . ILE A 1 224 ? 18.574 -6.586 -12.234 1.00 94.75 224 ILE A CA 1
ATOM 1882 C C . ILE A 1 224 ? 17.977 -5.400 -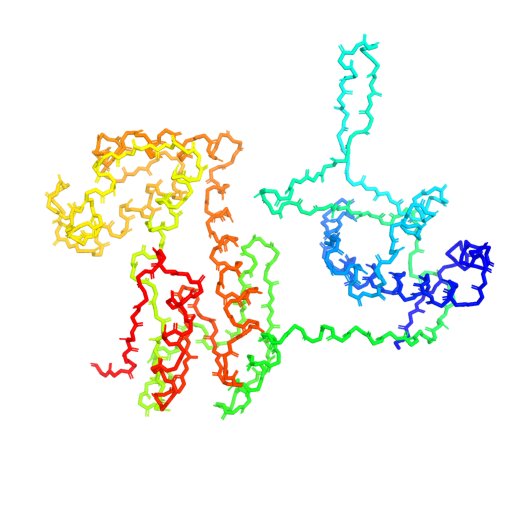11.480 1.00 94.75 224 ILE A C 1
ATOM 1884 O O . ILE A 1 224 ? 18.429 -5.088 -10.376 1.00 94.75 224 ILE A O 1
ATOM 1888 N N . PHE A 1 225 ? 16.929 -4.771 -12.019 1.00 95.06 225 PHE A N 1
ATOM 1889 C CA . PHE A 1 225 ? 16.254 -3.677 -11.329 1.00 95.06 225 PHE A CA 1
ATOM 1890 C C . PHE A 1 225 ? 15.640 -4.128 -9.993 1.00 95.06 225 PHE A C 1
ATOM 1892 O O . PHE A 1 225 ? 15.734 -3.419 -8.990 1.00 95.06 225 PHE A O 1
ATOM 1899 N N . MET A 1 226 ? 15.054 -5.324 -9.932 1.00 92.31 226 MET A N 1
ATOM 1900 C CA . MET A 1 226 ? 14.491 -5.864 -8.694 1.00 92.31 226 MET A CA 1
ATOM 1901 C C . MET A 1 226 ? 15.566 -6.172 -7.646 1.00 92.31 226 MET A C 1
ATOM 1903 O O . MET A 1 226 ? 15.337 -5.893 -6.462 1.00 92.31 226 MET A O 1
ATOM 1907 N N . TYR A 1 227 ? 16.739 -6.665 -8.057 1.00 91.81 227 TYR A N 1
ATOM 1908 C CA . TYR A 1 227 ? 17.914 -6.785 -7.186 1.00 91.81 227 TYR A CA 1
ATOM 1909 C C . TYR A 1 227 ? 18.395 -5.416 -6.705 1.00 91.81 227 TYR A C 1
ATOM 1911 O O . TYR A 1 227 ? 18.634 -5.231 -5.513 1.00 91.81 227 TYR A O 1
ATOM 1919 N N . PHE A 1 228 ? 18.472 -4.429 -7.594 1.00 92.25 228 PHE A N 1
ATOM 1920 C CA . PHE A 1 228 ? 18.873 -3.068 -7.250 1.00 92.25 228 PHE A CA 1
ATOM 1921 C C . PHE A 1 228 ? 17.934 -2.445 -6.201 1.00 92.25 228 PHE A C 1
ATOM 1923 O O . PHE A 1 228 ? 18.367 -1.961 -5.145 1.00 92.25 228 PHE A O 1
ATOM 1930 N N . LEU A 1 229 ? 16.623 -2.565 -6.416 1.00 90.19 229 LEU A N 1
ATOM 1931 C CA . LEU A 1 229 ? 15.598 -2.014 -5.536 1.00 90.19 229 LEU A CA 1
ATOM 1932 C C . LEU A 1 229 ? 15.541 -2.723 -4.172 1.00 90.19 229 LEU A C 1
ATOM 1934 O O . LEU A 1 229 ? 15.518 -2.064 -3.127 1.00 90.19 229 LEU A O 1
ATOM 1938 N N . ASN A 1 230 ? 15.560 -4.060 -4.155 1.00 84.69 230 ASN A N 1
ATOM 1939 C CA . ASN A 1 230 ? 15.231 -4.864 -2.966 1.00 84.69 230 ASN A CA 1
ATOM 1940 C C . ASN A 1 230 ? 16.425 -5.591 -2.327 1.00 84.69 230 ASN A C 1
ATOM 1942 O O . ASN A 1 230 ? 16.319 -6.058 -1.194 1.00 84.69 230 ASN A O 1
ATOM 1946 N N . GLY A 1 231 ? 17.550 -5.705 -3.029 1.00 79.94 231 GLY A N 1
ATOM 1947 C CA . GLY A 1 231 ? 18.715 -6.471 -2.593 1.00 79.94 231 GLY A CA 1
ATOM 1948 C C . GLY A 1 231 ? 19.475 -5.830 -1.433 1.00 79.94 231 GLY A C 1
ATOM 1949 O O . GLY A 1 231 ? 19.432 -4.612 -1.222 1.00 79.94 231 GLY A O 1
ATOM 1950 N N . ASN A 1 232 ? 20.222 -6.661 -0.702 1.00 75.31 232 ASN A N 1
ATOM 1951 C CA . ASN A 1 232 ? 21.077 -6.269 0.424 1.00 75.31 232 ASN A CA 1
ATOM 1952 C C . ASN A 1 232 ? 22.483 -5.810 -0.028 1.00 75.31 232 ASN A C 1
ATOM 1954 O O . ASN A 1 232 ? 23.487 -6.151 0.587 1.00 75.31 232 ASN A O 1
ATOM 1958 N N . GLY A 1 233 ? 22.565 -5.097 -1.156 1.00 72.69 233 GLY A N 1
ATOM 1959 C CA . GLY A 1 233 ? 23.821 -4.616 -1.749 1.00 72.69 233 GLY A CA 1
ATOM 1960 C C . GLY A 1 233 ? 24.378 -5.486 -2.879 1.00 72.69 233 GLY A C 1
ATOM 1961 O O . GLY A 1 233 ? 25.085 -4.965 -3.738 1.00 72.69 233 GLY A O 1
ATOM 1962 N N . TYR A 1 234 ? 24.003 -6.765 -2.958 1.00 84.56 234 TYR A N 1
ATOM 1963 C CA . TYR A 1 234 ? 24.300 -7.588 -4.133 1.00 84.56 234 TYR A CA 1
ATOM 1964 C C . TYR A 1 234 ? 23.343 -7.272 -5.289 1.00 84.56 234 TYR A C 1
ATOM 1966 O O . TYR A 1 234 ? 22.122 -7.303 -5.110 1.00 84.56 234 TYR A O 1
ATOM 1974 N N . VAL A 1 235 ? 23.913 -7.019 -6.468 1.00 88.62 235 VAL A N 1
ATOM 1975 C CA . VAL A 1 235 ? 23.219 -6.955 -7.759 1.00 88.62 235 VAL A CA 1
ATOM 1976 C C . VAL A 1 235 ? 24.080 -7.721 -8.768 1.00 88.62 235 VAL A C 1
ATOM 1978 O O . VAL A 1 235 ? 25.286 -7.473 -8.794 1.00 88.62 235 VAL A O 1
ATOM 1981 N N . PRO A 1 236 ? 23.505 -8.622 -9.590 1.00 89.50 236 PRO A N 1
ATOM 1982 C CA . PRO A 1 236 ? 24.266 -9.408 -10.568 1.00 89.50 236 PRO A CA 1
ATOM 1983 C C . PRO A 1 236 ? 25.116 -8.566 -11.527 1.00 89.50 236 PRO A C 1
ATOM 1985 O O . PRO A 1 236 ? 26.212 -8.973 -11.895 1.00 89.50 236 PRO A O 1
ATOM 1988 N N . ASN A 1 237 ? 24.627 -7.376 -11.887 1.00 91.31 237 ASN A N 1
ATOM 1989 C CA . ASN A 1 237 ? 25.361 -6.383 -12.658 1.00 91.31 237 ASN A CA 1
ATOM 1990 C C . ASN A 1 237 ? 25.492 -5.083 -11.846 1.00 91.31 237 ASN A C 1
ATOM 1992 O O . ASN A 1 237 ? 24.534 -4.316 -11.722 1.00 91.31 237 ASN A O 1
ATOM 1996 N N . SER A 1 238 ? 26.672 -4.846 -11.268 1.00 92.00 238 SER A N 1
ATOM 1997 C CA . SER A 1 238 ? 26.946 -3.678 -10.421 1.00 92.00 238 SER A CA 1
ATOM 1998 C C . SER A 1 238 ? 27.020 -2.358 -11.186 1.00 92.00 238 SER A C 1
ATOM 2000 O O . SER A 1 238 ? 26.935 -1.307 -10.554 1.00 92.00 238 SER A O 1
ATOM 2002 N N . GLU A 1 239 ? 27.114 -2.382 -12.519 1.00 95.06 239 GLU A N 1
ATOM 2003 C CA . GLU A 1 239 ? 27.162 -1.165 -13.340 1.00 95.06 239 GLU A CA 1
ATOM 2004 C C . GLU A 1 239 ? 25.900 -0.309 -13.184 1.00 95.06 239 GLU A C 1
ATOM 2006 O O . GLU A 1 239 ? 25.961 0.908 -13.339 1.00 95.06 239 GLU A O 1
ATOM 2011 N N . ILE A 1 240 ? 24.768 -0.891 -12.761 1.00 95.31 240 ILE A N 1
ATOM 2012 C CA . ILE A 1 240 ? 23.558 -0.116 -12.447 1.00 95.31 240 ILE A CA 1
ATOM 2013 C C . ILE A 1 240 ? 23.797 0.936 -11.349 1.00 95.31 240 ILE A C 1
ATOM 2015 O O . ILE A 1 240 ? 23.157 1.987 -11.355 1.00 95.31 240 ILE A O 1
ATOM 2019 N N . TYR A 1 241 ? 24.740 0.693 -10.429 1.00 94.00 241 TYR A N 1
ATOM 2020 C CA . TYR A 1 241 ? 25.098 1.659 -9.390 1.00 94.00 241 TYR A CA 1
ATOM 2021 C C . TYR A 1 241 ? 25.826 2.881 -9.955 1.00 94.00 241 TYR A C 1
ATOM 2023 O O . TYR A 1 241 ? 25.665 3.986 -9.439 1.00 94.00 241 TYR A O 1
ATOM 2031 N N . HIS A 1 242 ? 26.616 2.678 -11.010 1.00 94.81 242 HIS A N 1
ATOM 2032 C CA . HIS A 1 242 ? 27.303 3.744 -11.734 1.00 94.81 242 HIS A CA 1
ATOM 2033 C C . HIS A 1 242 ? 26.368 4.451 -12.711 1.00 94.81 242 HIS A C 1
ATOM 2035 O O . HIS A 1 242 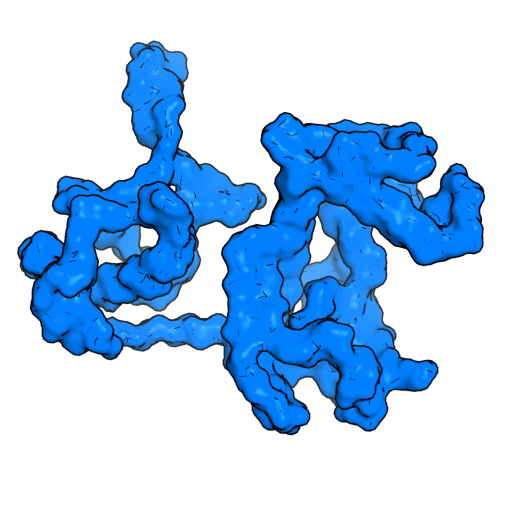? 26.464 5.665 -12.872 1.00 94.81 242 HIS A O 1
ATOM 2041 N N . LEU A 1 243 ? 25.433 3.706 -13.306 1.00 96.75 243 LEU A N 1
ATOM 2042 C CA . LEU A 1 243 ? 24.411 4.250 -14.186 1.00 96.75 243 LEU A CA 1
ATOM 2043 C C . LEU A 1 243 ? 23.465 5.190 -13.427 1.00 96.75 243 LEU A C 1
ATOM 2045 O O . LEU A 1 243 ? 23.158 6.259 -13.943 1.00 96.75 243 LEU A O 1
ATOM 2049 N N . PHE A 1 244 ? 23.059 4.835 -12.199 1.00 96.88 244 PHE A N 1
ATOM 2050 C CA . PHE A 1 244 ? 22.122 5.615 -11.374 1.00 96.88 244 PHE A CA 1
ATOM 2051 C C . PHE A 1 244 ? 22.700 5.977 -9.994 1.00 96.88 244 PHE A C 1
ATOM 2053 O O . PHE A 1 244 ? 22.256 5.454 -8.958 1.00 96.88 244 PHE A O 1
ATOM 2060 N N . PRO A 1 245 ? 23.722 6.843 -9.924 1.00 93.94 245 PRO A N 1
ATOM 2061 C CA . PRO A 1 245 ? 24.497 7.053 -8.704 1.00 93.94 245 PRO A CA 1
ATOM 2062 C C . PRO A 1 245 ? 23.690 7.700 -7.571 1.00 93.94 245 PRO A C 1
ATOM 2064 O O . PRO A 1 245 ? 23.838 7.315 -6.404 1.00 93.94 245 PRO A O 1
ATOM 2067 N N . LYS A 1 246 ? 22.801 8.656 -7.874 1.00 94.00 246 LYS A N 1
ATOM 2068 C CA . LYS A 1 246 ? 22.021 9.347 -6.836 1.00 94.00 246 LYS A CA 1
ATOM 2069 C C . LYS A 1 246 ? 20.847 8.490 -6.371 1.00 94.00 246 LYS A C 1
ATOM 2071 O O . LYS A 1 246 ? 20.589 8.422 -5.166 1.00 94.00 246 LYS A O 1
ATOM 2076 N N . ALA A 1 247 ? 20.202 7.761 -7.282 1.00 93.75 247 ALA A N 1
ATOM 2077 C CA . ALA A 1 247 ? 19.182 6.774 -6.936 1.00 93.75 247 ALA A CA 1
ATOM 2078 C C . ALA A 1 247 ? 19.764 5.668 -6.040 1.00 93.75 247 ALA A C 1
ATOM 2080 O O . ALA A 1 247 ? 19.165 5.294 -5.028 1.00 93.75 247 ALA A O 1
ATOM 2081 N N . SER A 1 248 ? 20.976 5.203 -6.352 1.00 93.06 248 SER A N 1
ATOM 2082 C CA . SER A 1 248 ? 21.712 4.213 -5.557 1.00 93.06 248 SER A CA 1
ATOM 2083 C C . SER A 1 248 ? 21.973 4.694 -4.133 1.00 93.06 248 SER A C 1
ATOM 2085 O O . SER A 1 248 ? 21.709 3.974 -3.164 1.00 93.06 248 SER A O 1
ATOM 2087 N N . PHE A 1 249 ? 22.453 5.931 -3.987 1.00 90.12 249 PHE A N 1
ATOM 2088 C CA . PHE A 1 249 ? 22.691 6.537 -2.681 1.00 90.12 249 PHE A CA 1
ATOM 2089 C C . PHE A 1 249 ? 21.395 6.668 -1.869 1.00 90.12 249 PHE A C 1
ATOM 2091 O O . PHE A 1 249 ? 21.354 6.303 -0.689 1.00 90.12 249 PHE A O 1
ATOM 2098 N N . PHE A 1 250 ? 20.310 7.115 -2.506 1.00 88.81 250 PHE A N 1
ATOM 2099 C CA . PHE A 1 250 ? 18.999 7.211 -1.871 1.00 88.81 250 PHE A CA 1
ATOM 2100 C C . PHE A 1 250 ? 18.492 5.845 -1.390 1.00 88.81 250 PHE A C 1
ATOM 2102 O O . PHE A 1 250 ? 18.135 5.698 -0.219 1.00 88.81 250 PHE A O 1
ATOM 2109 N N . LEU A 1 251 ? 18.537 4.812 -2.235 1.00 87.69 251 LEU A N 1
ATOM 2110 C CA . LEU A 1 251 ? 18.145 3.454 -1.849 1.00 87.69 251 LEU A CA 1
ATOM 2111 C C . LEU A 1 251 ? 18.985 2.918 -0.686 1.00 87.69 251 LEU A C 1
ATOM 2113 O O . LEU A 1 251 ? 18.440 2.301 0.231 1.00 87.69 251 LEU A O 1
ATOM 2117 N N . LYS A 1 252 ? 20.295 3.187 -0.673 1.00 85.00 252 LYS A N 1
ATOM 2118 C CA . LYS A 1 252 ? 21.175 2.821 0.446 1.00 85.00 252 LYS A CA 1
ATOM 2119 C C . LYS A 1 252 ? 20.738 3.496 1.748 1.00 85.00 252 LYS A C 1
ATOM 2121 O O . LYS A 1 252 ? 20.740 2.850 2.795 1.00 85.00 252 LYS A O 1
ATOM 2126 N N . SER A 1 253 ? 20.306 4.758 1.686 1.00 81.62 253 SER A N 1
ATOM 2127 C CA . SER A 1 253 ? 19.790 5.491 2.849 1.00 81.62 253 SER A CA 1
ATOM 2128 C C . SER A 1 253 ? 18.512 4.862 3.422 1.00 81.62 253 SER A C 1
ATOM 2130 O O . SER A 1 253 ? 18.386 4.736 4.640 1.00 81.62 253 SER A O 1
ATOM 2132 N N . LEU A 1 254 ? 17.611 4.367 2.563 1.00 77.44 254 LEU A N 1
ATOM 2133 C CA . LEU A 1 254 ? 16.388 3.669 2.982 1.00 77.44 254 LEU A CA 1
ATOM 2134 C C . LEU A 1 254 ? 16.685 2.312 3.635 1.00 77.44 254 LEU A C 1
ATOM 2136 O O . LEU A 1 254 ? 15.952 1.870 4.521 1.00 77.44 254 LEU A O 1
ATOM 2140 N N . LYS A 1 255 ? 17.763 1.653 3.201 1.00 76.50 255 LYS A N 1
ATOM 2141 C CA . LYS A 1 255 ? 18.169 0.312 3.645 1.00 76.50 255 LYS A CA 1
ATOM 2142 C C . LYS A 1 255 ? 19.050 0.309 4.902 1.00 76.50 255 LYS A C 1
ATOM 2144 O O . LYS A 1 255 ? 19.355 -0.776 5.388 1.00 76.50 255 LYS A O 1
ATOM 2149 N N . LYS A 1 256 ? 19.436 1.477 5.441 1.00 66.94 256 LYS A N 1
ATOM 2150 C CA . LYS A 1 256 ? 20.444 1.622 6.513 1.00 66.94 256 LYS A CA 1
ATOM 2151 C C . LYS A 1 256 ? 20.197 0.732 7.742 1.00 66.94 256 LYS A C 1
ATOM 2153 O O . LYS A 1 256 ? 21.149 0.157 8.252 1.00 66.94 256 LYS A O 1
ATOM 2158 N N . ASP A 1 257 ? 18.943 0.590 8.171 1.00 61.81 257 ASP A N 1
ATOM 2159 C CA . ASP A 1 257 ? 18.591 -0.218 9.351 1.00 61.81 257 ASP A CA 1
ATOM 2160 C C . ASP A 1 257 ? 18.156 -1.653 8.997 1.00 61.81 257 ASP A C 1
ATOM 2162 O O . ASP A 1 257 ? 18.316 -2.578 9.789 1.00 61.81 257 ASP A O 1
ATOM 2166 N N . ASN A 1 258 ? 17.563 -1.851 7.815 1.00 66.88 258 ASN A N 1
ATOM 2167 C CA . ASN A 1 258 ? 17.095 -3.148 7.326 1.00 66.88 258 ASN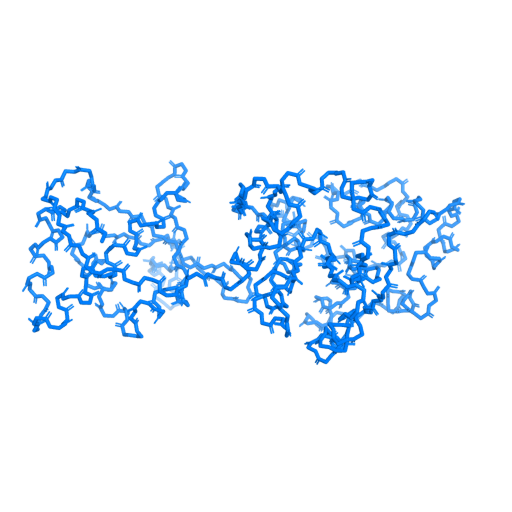 A CA 1
ATOM 2168 C C . ASN A 1 258 ? 16.930 -3.091 5.803 1.00 66.88 258 ASN A C 1
ATOM 2170 O O . ASN A 1 258 ? 16.185 -2.256 5.289 1.00 66.88 258 ASN A O 1
ATOM 2174 N N . TYR A 1 259 ? 17.559 -4.016 5.074 1.00 64.62 259 TYR A N 1
ATOM 2175 C CA . TYR A 1 259 ? 17.476 -4.069 3.611 1.00 64.62 259 TYR A CA 1
ATOM 2176 C C . TYR A 1 259 ? 16.043 -4.240 3.087 1.00 64.62 259 TYR A C 1
ATOM 2178 O O . TYR A 1 259 ? 15.721 -3.760 2.003 1.00 64.62 259 TYR A O 1
ATOM 2186 N N . LYS A 1 260 ? 15.150 -4.860 3.873 1.00 68.75 260 LYS A N 1
ATOM 2187 C CA . LYS A 1 260 ? 13.730 -5.011 3.521 1.00 68.75 260 LYS A CA 1
ATOM 2188 C C . LYS A 1 260 ? 12.955 -3.692 3.582 1.00 68.75 260 LYS A C 1
ATOM 2190 O O . LYS A 1 260 ? 11.824 -3.649 3.101 1.00 68.75 260 LYS A O 1
ATOM 2195 N N . ASN A 1 261 ? 13.521 -2.625 4.152 1.00 67.88 261 ASN A N 1
ATOM 2196 C CA . ASN A 1 261 ? 12.832 -1.344 4.304 1.00 67.88 261 ASN A CA 1
ATOM 2197 C C . ASN A 1 261 ? 12.509 -0.681 2.965 1.00 67.88 261 ASN A C 1
ATOM 2199 O O . ASN A 1 261 ? 11.434 -0.096 2.855 1.00 67.88 261 ASN A O 1
ATOM 2203 N N . SER A 1 262 ? 13.376 -0.792 1.949 1.00 71.50 262 SER A N 1
ATOM 2204 C CA . SER A 1 262 ? 13.062 -0.262 0.614 1.00 71.50 262 SER A CA 1
ATOM 2205 C C . SER A 1 262 ? 11.857 -0.994 0.024 1.00 71.50 262 SER A C 1
ATOM 2207 O O . SER A 1 262 ? 10.859 -0.360 -0.305 1.00 71.50 262 SER A O 1
ATOM 2209 N N . SER A 1 263 ? 11.896 -2.330 0.006 1.00 73.81 263 SER A N 1
ATOM 2210 C CA . SER A 1 263 ? 10.800 -3.174 -0.486 1.00 73.81 263 SER A CA 1
ATOM 2211 C C . SER A 1 263 ? 9.483 -2.876 0.232 1.00 73.81 263 SER A C 1
ATOM 2213 O O . SER A 1 263 ? 8.446 -2.662 -0.388 1.00 73.81 263 SER A O 1
ATOM 2215 N N . HIS A 1 264 ? 9.534 -2.778 1.558 1.00 74.25 264 HIS A N 1
ATOM 2216 C CA . HIS A 1 264 ? 8.385 -2.451 2.388 1.00 74.25 264 HIS A CA 1
ATOM 2217 C C . HIS A 1 264 ? 7.828 -1.049 2.109 1.00 74.25 264 HIS A C 1
ATOM 2219 O O . HIS A 1 264 ? 6.610 -0.869 2.086 1.00 74.25 264 HIS A O 1
ATOM 2225 N N . ASN A 1 265 ? 8.696 -0.058 1.887 1.00 78.12 265 ASN A N 1
ATOM 2226 C CA . ASN A 1 265 ? 8.275 1.297 1.550 1.00 78.12 265 ASN A CA 1
ATOM 2227 C C . ASN A 1 265 ? 7.533 1.322 0.208 1.00 78.12 265 ASN A C 1
ATOM 2229 O O . ASN A 1 265 ? 6.405 1.807 0.144 1.00 78.12 265 ASN A O 1
ATOM 2233 N N . PHE A 1 266 ? 8.111 0.720 -0.835 1.00 83.88 266 PHE A N 1
ATOM 2234 C CA . PHE A 1 266 ? 7.501 0.709 -2.166 1.00 83.88 266 PHE A CA 1
ATOM 2235 C C . PHE A 1 266 ? 6.205 -0.107 -2.216 1.00 83.88 266 PHE A C 1
ATOM 2237 O O . PHE A 1 266 ? 5.225 0.371 -2.777 1.00 83.88 266 PHE A O 1
ATOM 2244 N N . GLN A 1 267 ? 6.120 -1.247 -1.521 1.00 82.56 267 GLN A N 1
ATOM 2245 C CA . GLN A 1 267 ? 4.865 -2.009 -1.394 1.00 82.56 267 GLN A CA 1
ATOM 2246 C C . GLN A 1 267 ? 3.748 -1.217 -0.700 1.00 82.56 267 GLN A C 1
ATOM 2248 O O . GLN A 1 267 ? 2.567 -1.368 -1.026 1.00 82.56 267 GLN A O 1
ATOM 2253 N N . LYS A 1 268 ? 4.100 -0.368 0.273 1.00 79.94 268 LYS A N 1
ATOM 2254 C CA . LYS A 1 268 ? 3.135 0.502 0.954 1.00 79.94 268 LYS A CA 1
ATOM 2255 C C . LYS A 1 268 ? 2.672 1.651 0.076 1.00 79.94 268 LYS A C 1
ATOM 2257 O O . LYS A 1 268 ? 1.488 1.977 0.125 1.00 79.94 268 LYS A O 1
ATOM 2262 N N . ILE A 1 269 ? 3.582 2.263 -0.679 1.00 83.06 269 ILE A N 1
ATOM 2263 C CA . ILE A 1 269 ? 3.244 3.311 -1.647 1.00 83.06 269 ILE A CA 1
ATOM 2264 C C . ILE A 1 269 ? 2.306 2.725 -2.707 1.00 83.06 269 ILE A C 1
ATOM 2266 O O . ILE A 1 269 ? 1.213 3.247 -2.900 1.00 83.06 269 ILE A O 1
ATOM 2270 N N . GLU A 1 270 ? 2.670 1.579 -3.281 1.00 86.38 270 GLU A N 1
ATOM 2271 C CA . GLU A 1 270 ? 1.856 0.816 -4.230 1.00 86.38 270 GLU A CA 1
ATOM 2272 C C . GLU A 1 270 ? 0.461 0.517 -3.657 1.00 86.38 270 GLU A C 1
ATOM 2274 O O . GLU A 1 270 ? -0.548 0.897 -4.243 1.00 86.38 270 GLU A O 1
ATOM 2279 N N . SER A 1 271 ? 0.378 -0.067 -2.457 1.00 85.56 271 SER A N 1
ATOM 2280 C CA . SER A 1 271 ? -0.914 -0.374 -1.825 1.00 85.56 271 SER A CA 1
ATOM 2281 C C . SER A 1 271 ? -1.740 0.875 -1.510 1.00 85.56 271 SER A C 1
ATOM 2283 O O . SER A 1 271 ? -2.969 0.824 -1.539 1.00 85.56 271 SER A O 1
ATOM 2285 N N . LYS A 1 272 ? -1.093 2.000 -1.191 1.00 82.75 272 LYS A N 1
ATOM 2286 C CA . LYS A 1 272 ? -1.787 3.265 -0.948 1.00 82.75 272 LYS A CA 1
ATOM 2287 C C . LYS A 1 272 ? -2.438 3.785 -2.232 1.00 82.75 272 LYS A C 1
ATOM 2289 O O . LYS A 1 272 ? -3.577 4.230 -2.173 1.00 82.75 272 LYS A O 1
ATOM 2294 N N . ILE A 1 273 ? -1.728 3.704 -3.356 1.00 85.81 273 ILE A N 1
ATOM 2295 C CA . ILE A 1 273 ? -2.209 4.142 -4.670 1.00 85.81 273 ILE A CA 1
ATOM 2296 C C . ILE A 1 273 ? -3.318 3.205 -5.148 1.00 85.81 273 ILE A C 1
ATOM 2298 O O . ILE A 1 273 ? -4.458 3.628 -5.311 1.00 85.81 273 ILE A O 1
ATOM 2302 N N . TRP A 1 274 ? -3.018 1.915 -5.292 1.00 89.81 274 TRP A N 1
ATOM 2303 C CA . TRP A 1 274 ? -3.915 0.958 -5.938 1.00 89.81 274 TRP A CA 1
ATOM 2304 C C . TRP A 1 274 ? -5.123 0.570 -5.089 1.00 89.81 274 TRP A C 1
ATOM 2306 O O . TRP A 1 274 ? -6.233 0.490 -5.609 1.00 89.81 274 TRP A O 1
ATOM 2316 N N . ILE A 1 275 ? -4.938 0.348 -3.784 1.00 86.44 275 ILE A N 1
ATOM 2317 C CA . ILE A 1 275 ? -5.999 -0.179 -2.912 1.00 86.44 275 ILE A CA 1
ATOM 2318 C C . ILE A 1 275 ? -6.676 0.948 -2.135 1.00 86.44 275 ILE A C 1
ATOM 2320 O O . ILE A 1 275 ? -7.896 1.102 -2.197 1.00 86.44 275 ILE A O 1
ATOM 2324 N N . ASP A 1 276 ? -5.898 1.721 -1.370 1.00 79.56 276 ASP A N 1
ATOM 2325 C CA . ASP A 1 276 ? -6.479 2.702 -0.446 1.00 79.56 276 ASP A CA 1
ATOM 2326 C C . ASP A 1 276 ? -7.098 3.902 -1.170 1.00 79.56 276 ASP A C 1
ATOM 2328 O O . ASP A 1 276 ? -7.968 4.558 -0.591 1.00 79.56 276 ASP A O 1
ATOM 2332 N N . ASP A 1 277 ? -6.671 4.184 -2.404 1.00 78.25 277 ASP A N 1
ATOM 2333 C CA . ASP A 1 277 ? -7.082 5.385 -3.118 1.00 78.25 277 ASP A CA 1
ATOM 2334 C C . ASP A 1 277 ? -7.787 5.134 -4.456 1.00 78.25 277 ASP A C 1
ATOM 2336 O O . ASP A 1 277 ? -8.934 5.565 -4.600 1.00 78.25 277 ASP A O 1
ATOM 2340 N N . LEU A 1 278 ? -7.156 4.445 -5.415 1.00 86.81 278 LEU A N 1
ATOM 2341 C CA . LEU A 1 278 ? -7.772 4.121 -6.706 1.00 86.81 278 LEU A CA 1
ATOM 2342 C C . LEU A 1 278 ? -8.989 3.221 -6.501 1.00 86.81 278 LEU A C 1
ATOM 2344 O O . LEU A 1 278 ? -10.115 3.660 -6.714 1.00 86.81 278 LEU A O 1
ATOM 2348 N N . LEU A 1 279 ? -8.796 2.000 -6.000 1.00 87.56 279 LEU A N 1
ATOM 2349 C CA . LEU A 1 279 ? -9.885 1.036 -5.841 1.00 87.56 279 LEU A CA 1
ATOM 2350 C C . LEU A 1 279 ? -10.979 1.514 -4.879 1.00 87.56 279 LEU A C 1
ATOM 2352 O O . LEU A 1 279 ? -12.159 1.276 -5.110 1.00 87.56 279 LEU A O 1
ATOM 2356 N N . ASN A 1 280 ? -10.621 2.221 -3.804 1.00 82.06 280 ASN A N 1
ATOM 2357 C CA . ASN A 1 280 ? -11.617 2.718 -2.856 1.00 82.06 280 ASN A CA 1
ATOM 2358 C C . ASN A 1 280 ? -12.555 3.776 -3.470 1.00 82.06 280 ASN A C 1
ATOM 2360 O O . ASN A 1 280 ? -13.660 3.973 -2.967 1.00 82.06 280 ASN A O 1
ATOM 2364 N N . ASN A 1 281 ? -12.132 4.464 -4.531 1.00 79.75 281 ASN A N 1
ATOM 2365 C CA . ASN A 1 281 ? -12.870 5.577 -5.129 1.00 79.75 281 ASN A CA 1
ATOM 2366 C C . ASN A 1 281 ? -13.133 5.387 -6.634 1.00 79.75 281 ASN A C 1
ATOM 2368 O O . ASN A 1 281 ? -13.565 6.331 -7.288 1.00 79.75 281 ASN A O 1
ATOM 2372 N N . ILE A 1 282 ? -12.893 4.189 -7.168 1.00 89.00 282 ILE A N 1
ATOM 2373 C CA . ILE A 1 282 ? -13.047 3.853 -8.587 1.00 89.00 282 ILE A CA 1
ATOM 2374 C C . ILE A 1 282 ? -14.504 4.066 -9.044 1.00 89.00 282 ILE A C 1
ATOM 2376 O O . ILE A 1 282 ? -15.417 3.827 -8.250 1.00 89.00 282 ILE A O 1
ATOM 2380 N N . PRO A 1 283 ? -14.783 4.516 -10.277 1.00 89.00 283 PRO A N 1
ATOM 2381 C CA . PRO A 1 283 ? -16.149 4.809 -10.733 1.00 89.00 283 PRO A CA 1
ATOM 2382 C C . PRO A 1 283 ? -16.941 3.564 -11.179 1.00 89.00 283 PRO A C 1
ATOM 2384 O O . PRO A 1 283 ? -17.836 3.668 -12.010 1.00 89.00 283 PRO A O 1
ATOM 2387 N N . VAL A 1 284 ? -16.610 2.381 -10.656 1.00 90.75 284 VAL A N 1
ATOM 2388 C CA . VAL A 1 284 ? -17.271 1.110 -10.989 1.00 90.75 284 VAL A CA 1
ATOM 2389 C C . VAL A 1 284 ? -17.456 0.256 -9.736 1.00 90.75 284 VAL A C 1
ATOM 2391 O O . VAL A 1 284 ? -16.784 0.474 -8.726 1.00 90.75 284 VAL A O 1
ATOM 2394 N N . ASP A 1 285 ? -18.338 -0.736 -9.823 1.00 91.88 285 ASP A N 1
ATOM 2395 C CA . ASP A 1 285 ? -18.606 -1.681 -8.729 1.00 91.88 285 ASP A CA 1
ATOM 2396 C C . ASP A 1 285 ? -17.913 -3.041 -8.923 1.00 91.88 285 ASP A C 1
ATOM 2398 O O . ASP A 1 285 ? -17.888 -3.863 -8.009 1.00 91.88 285 ASP A O 1
ATOM 2402 N N . PHE A 1 286 ? -17.281 -3.251 -10.085 1.00 96.25 286 PHE A N 1
ATOM 2403 C CA . PHE A 1 286 ? -16.454 -4.420 -10.375 1.00 96.25 286 PHE A CA 1
ATOM 2404 C C . PHE A 1 286 ? -14.993 -4.014 -10.589 1.00 96.25 286 PHE A C 1
ATOM 2406 O O . PHE A 1 286 ? -14.673 -3.349 -11.577 1.00 96.25 286 PHE A O 1
ATOM 2413 N N . ALA A 1 287 ? -14.106 -4.439 -9.688 1.00 95.88 287 ALA A N 1
ATOM 2414 C CA . ALA A 1 287 ? -12.662 -4.327 -9.858 1.00 95.88 287 ALA A CA 1
ATOM 2415 C C . ALA A 1 287 ? -11.895 -5.242 -8.889 1.00 95.88 287 ALA A C 1
ATOM 2417 O O . ALA A 1 287 ? -12.258 -5.388 -7.720 1.00 95.88 287 ALA A O 1
ATOM 2418 N N . LEU A 1 288 ? -10.781 -5.813 -9.348 1.00 94.88 288 LEU A N 1
ATOM 2419 C CA . LEU A 1 288 ? -9.907 -6.657 -8.527 1.00 94.88 288 LEU A CA 1
ATOM 2420 C C . LEU A 1 288 ? -8.456 -6.153 -8.573 1.00 94.88 288 LEU A C 1
ATOM 2422 O O . LEU A 1 288 ? -7.880 -6.091 -9.656 1.00 94.88 288 LEU A O 1
ATOM 2426 N N . PRO A 1 289 ? -7.830 -5.807 -7.431 1.00 93.06 289 PRO A N 1
ATOM 2427 C CA . PRO A 1 289 ? -6.441 -5.361 -7.407 1.00 93.06 289 PRO A CA 1
ATOM 2428 C C . PRO A 1 289 ? -5.487 -6.555 -7.420 1.00 93.06 289 PRO A C 1
ATOM 2430 O O . PRO A 1 289 ? -5.543 -7.393 -6.515 1.00 93.06 289 PRO A O 1
ATOM 2433 N N . ILE A 1 290 ? -4.582 -6.624 -8.390 1.00 89.06 290 ILE A N 1
ATOM 2434 C CA . ILE A 1 290 ? -3.512 -7.625 -8.441 1.00 89.06 290 ILE A CA 1
ATOM 2435 C C . ILE A 1 290 ? -2.187 -6.896 -8.601 1.00 89.06 290 ILE A C 1
ATOM 2437 O O . ILE A 1 290 ? -1.932 -6.311 -9.642 1.00 89.06 290 ILE A O 1
ATOM 2441 N N . HIS A 1 291 ? -1.327 -6.963 -7.584 1.00 83.81 291 HIS A N 1
ATOM 2442 C CA . HIS A 1 291 ? -0.037 -6.264 -7.591 1.00 83.81 291 HIS A CA 1
ATOM 2443 C C . HIS A 1 291 ? -0.201 -4.773 -7.955 1.00 83.81 291 HIS A C 1
ATOM 2445 O O . HIS A 1 291 ? -0.881 -4.048 -7.228 1.00 83.81 291 HIS A O 1
ATOM 2451 N N . ASP A 1 292 ? 0.387 -4.361 -9.072 1.00 84.50 292 ASP A N 1
ATOM 2452 C CA . ASP A 1 292 ? 0.393 -3.035 -9.671 1.00 84.50 292 ASP A CA 1
ATOM 2453 C C . ASP A 1 292 ? -0.628 -2.882 -10.810 1.00 84.50 292 ASP A C 1
ATOM 2455 O O . ASP A 1 292 ? -0.423 -2.083 -11.719 1.00 84.50 292 ASP A O 1
ATOM 2459 N N . CYS A 1 293 ? -1.741 -3.621 -10.762 1.00 91.44 293 CYS A N 1
ATOM 2460 C CA . CYS A 1 293 ? -2.829 -3.475 -11.723 1.00 91.44 293 CYS A CA 1
ATOM 2461 C C . CYS A 1 293 ? -4.227 -3.674 -11.109 1.00 91.44 293 CYS A C 1
ATOM 2463 O O . CYS A 1 293 ? -4.400 -4.233 -10.018 1.00 91.44 293 CYS A O 1
ATOM 2465 N N . LEU A 1 294 ? -5.246 -3.221 -11.843 1.00 94.75 294 LEU A N 1
ATOM 2466 C CA . LEU A 1 294 ? -6.664 -3.476 -11.577 1.00 94.75 294 LEU A CA 1
ATOM 2467 C C . LEU A 1 294 ? -7.256 -4.306 -12.712 1.00 94.75 294 LEU A C 1
ATOM 2469 O O . LEU A 1 294 ? -7.218 -3.887 -13.864 1.00 94.75 294 LEU A O 1
ATOM 2473 N N . ILE A 1 295 ? -7.863 -5.446 -12.395 1.00 95.88 295 ILE A N 1
ATOM 2474 C CA . ILE A 1 295 ? -8.734 -6.148 -13.339 1.00 95.88 295 ILE A CA 1
ATOM 2475 C C . ILE A 1 295 ? -10.098 -5.472 -13.323 1.00 95.88 295 ILE A C 1
ATOM 2477 O O . ILE A 1 295 ? -10.695 -5.320 -12.256 1.00 95.88 295 ILE A O 1
ATOM 2481 N N . VAL A 1 296 ? -10.601 -5.127 -14.501 1.00 96.88 296 VAL A N 1
ATOM 2482 C CA . VAL A 1 296 ? -11.926 -4.535 -14.718 1.00 96.88 296 VAL A CA 1
ATOM 2483 C C . VAL A 1 296 ? -12.594 -5.187 -15.927 1.00 96.88 296 VAL A C 1
ATOM 2485 O O . VAL A 1 296 ? -11.954 -5.945 -16.660 1.00 96.88 296 VAL A O 1
ATOM 2488 N N . LYS A 1 297 ? -13.883 -4.916 -16.134 1.00 96.44 297 LYS A N 1
ATOM 2489 C CA . LYS A 1 297 ? -14.594 -5.397 -17.324 1.00 96.44 297 LYS A CA 1
ATOM 2490 C C . LYS A 1 297 ? -14.200 -4.586 -18.559 1.00 96.44 297 LYS A C 1
ATOM 2492 O O . LYS A 1 297 ? -13.973 -3.378 -18.449 1.00 96.44 297 LYS A O 1
ATOM 2497 N N . GLU A 1 298 ? -14.113 -5.241 -19.716 1.00 95.50 298 GLU A N 1
ATOM 2498 C CA . GLU A 1 298 ? -13.668 -4.608 -20.965 1.00 95.50 298 GLU A CA 1
ATOM 2499 C C . GLU A 1 298 ? -14.540 -3.397 -21.339 1.00 95.50 298 GLU A C 1
ATOM 2501 O O . GLU A 1 298 ? -14.013 -2.369 -21.763 1.00 95.50 298 GLU A O 1
ATOM 2506 N N . GLU A 1 299 ? -15.852 -3.462 -21.106 1.00 95.38 299 GLU A N 1
ATOM 2507 C CA . GLU A 1 299 ? -16.796 -2.393 -21.444 1.00 95.38 299 GLU A CA 1
ATOM 2508 C C . GLU A 1 299 ? -16.607 -1.099 -20.631 1.00 95.38 299 GLU A C 1
ATOM 2510 O O . GLU A 1 299 ? -17.005 -0.028 -21.087 1.00 95.38 299 GLU A O 1
ATOM 2515 N N . VAL A 1 300 ? -15.973 -1.169 -19.453 1.00 95.88 300 VAL A N 1
ATOM 2516 C CA . VAL A 1 300 ? -15.682 -0.001 -18.594 1.00 95.88 300 VAL A CA 1
ATOM 2517 C C . VAL A 1 300 ? -14.192 0.348 -18.539 1.00 95.88 300 VAL A C 1
ATOM 2519 O O . VAL A 1 300 ? -13.800 1.273 -17.826 1.00 95.88 300 VAL A O 1
ATOM 2522 N N . ALA A 1 301 ? -13.346 -0.351 -19.299 1.00 96.25 301 ALA A N 1
ATOM 2523 C CA . ALA A 1 301 ? -11.893 -0.200 -19.254 1.00 96.25 301 ALA A CA 1
ATOM 2524 C C . ALA A 1 301 ? -11.429 1.238 -19.525 1.00 96.25 301 ALA A C 1
ATOM 2526 O O . ALA A 1 301 ? -10.592 1.770 -18.796 1.00 96.25 301 ALA A O 1
ATOM 2527 N N . GLY A 1 302 ? -12.006 1.883 -20.546 1.00 96.56 302 GLY A N 1
ATOM 2528 C CA . GLY A 1 302 ? -11.675 3.263 -20.912 1.00 96.56 302 GLY A CA 1
ATOM 2529 C C . GLY A 1 302 ? -12.006 4.262 -19.802 1.00 96.56 302 GLY A C 1
ATOM 2530 O O . GLY A 1 302 ? -11.180 5.108 -19.475 1.00 96.56 302 GLY A O 1
ATOM 2531 N N . LEU A 1 303 ? -13.168 4.108 -19.158 1.00 95.50 303 LEU A N 1
ATOM 2532 C CA . LEU A 1 303 ? -13.579 4.948 -18.028 1.00 95.50 303 LEU A CA 1
ATOM 2533 C C . LEU A 1 303 ? -12.601 4.825 -16.852 1.00 95.50 303 LEU A C 1
ATOM 2535 O O . LEU A 1 303 ? -12.209 5.827 -16.257 1.00 95.50 303 LEU A O 1
ATOM 2539 N N . VAL A 1 304 ? -12.203 3.597 -16.512 1.00 94.44 304 VAL A N 1
ATOM 2540 C CA . VAL A 1 304 ? -11.274 3.360 -15.400 1.00 94.44 304 VAL A CA 1
ATOM 2541 C C . VAL A 1 304 ? -9.870 3.863 -15.734 1.00 94.44 304 VAL A C 1
ATOM 2543 O O . VAL A 1 304 ? -9.216 4.434 -14.863 1.00 94.44 304 VAL A O 1
ATOM 2546 N N . LEU A 1 305 ? -9.411 3.697 -16.977 1.00 96.69 305 LEU A N 1
ATOM 2547 C CA . LEU A 1 305 ? -8.115 4.210 -17.414 1.00 96.69 305 LEU A CA 1
ATOM 2548 C C . LEU A 1 305 ? -8.032 5.731 -17.253 1.00 96.69 305 LEU A C 1
ATOM 2550 O O . LEU A 1 305 ? -7.065 6.225 -16.674 1.00 96.69 305 LEU A O 1
ATOM 2554 N N . GLU A 1 306 ? -9.033 6.463 -17.743 1.00 92.75 306 GLU A N 1
ATOM 2555 C CA . GLU A 1 306 ? -9.060 7.924 -17.629 1.00 92.75 306 GLU A CA 1
ATOM 2556 C C . GLU A 1 306 ? -9.119 8.364 -16.165 1.00 92.75 306 GLU A C 1
ATOM 2558 O O . GLU A 1 306 ? -8.320 9.198 -15.747 1.00 92.75 306 GLU A O 1
ATOM 2563 N N . TYR A 1 307 ? -9.933 7.700 -15.339 1.00 91.69 307 TYR A N 1
ATOM 2564 C CA . TYR A 1 307 ? -9.941 7.925 -13.893 1.00 91.69 307 TYR A CA 1
ATOM 2565 C C . TYR A 1 307 ? -8.554 7.743 -13.245 1.00 91.69 307 TYR A C 1
ATOM 2567 O O . TYR A 1 307 ? -8.139 8.548 -12.407 1.00 91.69 307 TYR A O 1
ATOM 2575 N N . CYS A 1 308 ? -7.820 6.688 -13.612 1.00 90.06 308 CYS A N 1
ATOM 2576 C CA . CYS A 1 308 ? -6.473 6.442 -13.097 1.00 90.06 308 CYS A CA 1
ATOM 2577 C C . CYS A 1 308 ? -5.496 7.552 -13.512 1.00 90.06 308 CYS A C 1
ATOM 2579 O O . CYS A 1 308 ? -4.765 8.056 -12.657 1.00 90.06 308 CYS A O 1
ATOM 2581 N N . LYS A 1 309 ? -5.517 7.963 -14.787 1.00 91.38 309 LYS A N 1
ATOM 2582 C CA . LYS A 1 309 ? -4.653 9.030 -15.317 1.00 91.38 309 LYS A CA 1
ATOM 2583 C C . LYS A 1 309 ? -4.957 10.395 -14.709 1.00 91.38 309 LYS A C 1
ATOM 2585 O O . LYS A 1 309 ? -4.029 11.126 -14.392 1.00 91.38 309 LYS A O 1
ATOM 2590 N N . GLU A 1 310 ? -6.227 10.741 -14.516 1.00 85.44 310 GLU A N 1
ATOM 2591 C CA . GLU A 1 310 ? -6.609 12.001 -13.865 1.00 85.44 310 GLU A CA 1
ATOM 2592 C C . GLU A 1 310 ? -6.088 12.069 -12.429 1.00 85.44 310 GLU A C 1
ATOM 2594 O O . GLU A 1 310 ? -5.667 13.122 -11.948 1.00 85.44 310 GLU A O 1
ATOM 2599 N N . LYS A 1 311 ? -6.121 10.932 -11.732 1.00 84.00 311 LYS A N 1
ATOM 2600 C CA . LYS A 1 311 ? -5.784 10.863 -10.316 1.00 84.00 311 LYS A CA 1
ATOM 2601 C C . LYS A 1 311 ? -4.285 10.741 -10.044 1.00 84.00 311 LYS A C 1
ATOM 2603 O O . LYS A 1 311 ? -3.824 11.236 -9.019 1.00 84.00 311 LYS A O 1
ATOM 2608 N N . TYR A 1 312 ? -3.555 10.089 -10.944 1.00 87.50 312 TYR A N 1
ATOM 2609 C CA . TYR A 1 312 ? -2.106 9.893 -10.879 1.00 87.50 312 TYR A CA 1
ATOM 2610 C C . TYR A 1 312 ? -1.475 10.140 -12.263 1.00 87.50 312 TYR A C 1
ATOM 2612 O O . TYR A 1 312 ? -1.008 9.190 -12.898 1.00 87.50 312 TYR A O 1
ATOM 2620 N N . PRO A 1 313 ? -1.454 11.395 -12.753 1.00 88.75 313 PRO A N 1
ATOM 2621 C CA . PRO A 1 313 ? -0.963 11.733 -14.095 1.00 88.75 313 PRO A CA 1
ATOM 2622 C C . PRO A 1 313 ? 0.519 11.407 -14.308 1.00 88.75 313 PRO A C 1
ATOM 2624 O O . PRO A 1 313 ? 0.981 11.278 -15.437 1.00 88.75 313 PRO A O 1
ATOM 2627 N N . GLU A 1 314 ? 1.279 11.269 -13.227 1.00 87.88 314 GLU A N 1
ATOM 2628 C CA . GLU A 1 314 ? 2.687 10.901 -13.249 1.00 87.88 314 GLU A CA 1
ATOM 2629 C C . GLU A 1 314 ? 2.952 9.396 -13.456 1.00 87.88 314 GLU A C 1
ATOM 2631 O O . GLU A 1 314 ? 4.108 9.004 -13.662 1.00 87.88 314 GLU A O 1
ATOM 2636 N N . ILE A 1 315 ? 1.914 8.552 -13.395 1.00 90.31 315 ILE A N 1
ATOM 2637 C CA . ILE A 1 315 ? 1.994 7.102 -13.615 1.00 90.31 315 ILE A CA 1
ATOM 2638 C C . ILE A 1 315 ? 1.477 6.762 -15.015 1.00 90.31 315 ILE A C 1
ATOM 2640 O O . ILE A 1 315 ? 0.375 7.136 -15.410 1.00 90.31 315 ILE A O 1
ATOM 2644 N N . ASP A 1 316 ? 2.263 5.980 -15.755 1.00 91.19 316 ASP A N 1
ATOM 2645 C CA . ASP A 1 316 ? 1.944 5.601 -17.130 1.00 91.19 316 ASP A CA 1
ATOM 2646 C C . ASP A 1 316 ? 0.995 4.392 -17.155 1.00 91.19 316 ASP A C 1
ATOM 2648 O O . ASP A 1 316 ? 1.427 3.240 -17.270 1.00 91.19 316 ASP A O 1
ATOM 2652 N N . PHE A 1 317 ? -0.309 4.651 -17.030 1.00 93.94 317 PHE A N 1
ATOM 2653 C CA . PHE A 1 317 ? -1.334 3.606 -17.088 1.00 93.94 317 PHE A CA 1
ATOM 2654 C C . PHE A 1 317 ? -1.642 3.155 -18.517 1.00 93.94 317 PHE A C 1
ATOM 2656 O O . PHE A 1 317 ? -1.744 3.970 -19.439 1.00 93.94 317 PHE A O 1
ATOM 2663 N N . VAL A 1 318 ? -1.872 1.854 -18.688 1.00 94.81 318 VAL A N 1
ATOM 2664 C CA . VAL A 1 318 ? -2.302 1.246 -19.951 1.00 94.81 318 VAL A CA 1
ATOM 2665 C C . VAL A 1 318 ? -3.357 0.171 -19.750 1.00 94.81 318 VAL A C 1
ATOM 2667 O O . VAL A 1 318 ? -3.448 -0.439 -18.688 1.00 94.81 318 VAL A O 1
ATOM 2670 N N . ILE A 1 319 ? -4.132 -0.077 -20.806 1.00 95.44 319 ILE A N 1
ATOM 2671 C CA . ILE A 1 319 ? -5.013 -1.241 -20.891 1.00 95.44 319 ILE A CA 1
ATOM 2672 C C . ILE A 1 319 ? -4.221 -2.400 -21.493 1.00 95.44 319 ILE A C 1
ATOM 2674 O O . ILE A 1 319 ? -3.668 -2.277 -22.587 1.00 95.44 319 ILE A O 1
ATOM 2678 N N . SER A 1 320 ? -4.213 -3.530 -20.795 1.00 91.69 320 SER A N 1
ATOM 2679 C CA . SER A 1 320 ? -3.682 -4.802 -21.282 1.00 91.69 320 SER A CA 1
ATOM 2680 C C . SER A 1 320 ? -4.806 -5.834 -21.283 1.00 91.69 320 SER A C 1
ATOM 2682 O O . SER A 1 320 ? -5.462 -6.054 -20.264 1.00 91.69 320 SER A O 1
ATOM 2684 N N . HIS A 1 321 ? -5.053 -6.480 -22.419 1.00 87.62 321 HIS A N 1
ATOM 2685 C CA . HIS A 1 321 ? -6.099 -7.497 -22.513 1.00 87.62 321 HIS A CA 1
ATOM 2686 C C . HIS A 1 321 ? -5.598 -8.850 -22.008 1.00 87.62 321 HIS A C 1
ATOM 2688 O O . HIS A 1 321 ? -4.466 -9.244 -22.279 1.00 87.62 321 HIS A O 1
ATOM 2694 N N . LEU A 1 322 ? -6.468 -9.592 -21.321 1.00 82.19 322 LEU A N 1
ATOM 2695 C CA . LEU A 1 322 ? -6.241 -10.997 -20.976 1.00 82.19 322 LEU A CA 1
ATOM 2696 C C . LEU A 1 322 ? -6.612 -11.888 -22.176 1.00 82.19 322 LEU A C 1
ATOM 2698 O O . LEU A 1 322 ? -7.534 -12.702 -22.101 1.00 82.19 322 LEU A O 1
ATOM 2702 N N . ARG A 1 323 ? -5.926 -11.659 -23.302 1.00 67.00 323 ARG A N 1
ATOM 2703 C CA . ARG A 1 323 ? -6.052 -12.413 -24.559 1.00 67.00 323 ARG A CA 1
ATOM 2704 C C . ARG A 1 323 ? -4.783 -13.232 -24.794 1.00 67.00 323 ARG A C 1
ATOM 2706 O O . ARG A 1 323 ? -3.754 -12.948 -24.187 1.00 67.00 323 ARG A O 1
ATOM 2713 N N . ASP A 1 324 ? -4.937 -14.277 -25.597 1.00 53.34 324 ASP A N 1
ATOM 2714 C CA . ASP A 1 324 ? -3.944 -15.308 -25.922 1.00 53.34 324 ASP A CA 1
ATOM 2715 C C . ASP A 1 324 ? -2.516 -14.814 -26.179 1.00 53.34 324 ASP A C 1
ATOM 2717 O O . ASP A 1 324 ? -2.340 -13.857 -26.968 1.00 53.34 324 ASP A O 1
#

Secondary structure (DSSP, 8-state):
-EEEE-HHHHHHHHHSSSHHHHHHHHHHHHHHHHHHTT--TTS-EE--HHHHHHH-TTHHHHHHHHHHTTSEEE-EEEEE-TTT--EEEEE--BTTTTB--EEEESS-SSSSEEEE---------HHHHHHHHHHHHTT-----EE-TTT--EE-GGGGTHHHHSTTSSEEEEEETTHHHHHHHHHHHHTT---HHHHHTTTS-HHHHHHHHHT-S-HHHHHHHHHHHHHSSS--SSTHHHHHSHHHHHHHHHHTSS-THHHHHHHHHHHHIIIIIIIIHH-SSS--EEETTEEEEEGGGHHHHHHHHHHH-TTS-EEEEE---

Foldseek 3Di:
DKFFDAPLLVVLLVPQPDPVSSLLLVLLVVLVVVQQVQADPVSKGFDAPVQNCLSPVPSPVSVVSCCVSQQKDKDWDWDADPPPRDTDTGFPADVVLVRGIIMGGRDDRVDHDTDDRPHPSVPPLLLLQLQQVQCVVLVHDSPWDADPQLRDIDDDCQVPVLPSCFPVQKWKWFFQVLLLLLLVVVCVVVVHDFPLSVVCVVVPVLVSQCVVQVNPDSVLSVQQVCCQQQNPPDGPRCCVCVSGVRSSVVSCVQCVVHSRSSVSSSSNVQCCLQRVPLSSPPPDSHWDDHRRIIMDGNVCVVVSNVVSCVVCVSTHIDIGHSYD

Radius of gyration: 23.65 Å; chains: 1; bounding box: 52×41×61 Å